Protein AF-A0A517VGD9-F1 (afdb_monomer)

Organism: NCBI:txid2527971

Structure (mmCIF, N/CA/C/O backbone):
data_AF-A0A517VGD9-F1
#
_entry.id   AF-A0A517VGD9-F1
#
loop_
_atom_site.group_PDB
_atom_site.id
_atom_site.type_symbol
_atom_site.label_atom_id
_atom_site.label_alt_id
_atom_site.label_comp_id
_atom_site.label_asym_id
_atom_site.label_entity_id
_atom_site.label_seq_id
_atom_site.pdbx_PDB_ins_code
_atom_site.Cartn_x
_atom_site.Cartn_y
_atom_site.Cartn_z
_atom_site.occupancy
_atom_site.B_iso_or_equiv
_atom_site.auth_seq_id
_atom_site.auth_comp_id
_atom_site.auth_asym_id
_atom_site.auth_atom_id
_atom_site.pdbx_PDB_model_num
ATOM 1 N N . MET A 1 1 ? 25.464 -53.790 37.279 1.00 37.06 1 MET A N 1
ATOM 2 C CA . MET A 1 1 ? 24.840 -52.453 37.393 1.00 37.06 1 MET A CA 1
ATOM 3 C C . MET A 1 1 ? 24.297 -52.130 36.002 1.00 37.06 1 MET A C 1
ATOM 5 O O . MET A 1 1 ? 25.111 -52.034 35.102 1.00 37.06 1 MET A O 1
ATOM 9 N N . SER A 1 2 ? 23.014 -52.357 35.678 1.00 33.53 2 SER A N 1
ATOM 10 C CA . SER A 1 2 ? 21.818 -51.536 36.004 1.00 33.53 2 SER A CA 1
ATOM 11 C C . SER A 1 2 ? 22.086 -50.062 35.679 1.00 33.53 2 SER A C 1
ATOM 13 O O . SER A 1 2 ? 23.048 -49.530 36.217 1.00 33.53 2 SER A O 1
ATOM 15 N N . VAL A 1 3 ? 21.389 -49.401 34.749 1.00 33.22 3 VAL A N 1
ATOM 16 C CA . VAL A 1 3 ? 19.968 -48.980 34.785 1.00 33.22 3 VAL A CA 1
ATOM 17 C C . VAL A 1 3 ? 19.493 -48.777 33.325 1.00 33.22 3 VAL A C 1
ATOM 19 O O . VAL A 1 3 ? 20.214 -48.167 32.548 1.00 33.22 3 VAL A O 1
ATOM 22 N N . LYS A 1 4 ? 18.527 -49.568 32.833 1.00 37.09 4 LYS A N 1
ATOM 23 C CA . LYS A 1 4 ? 17.086 -49.290 32.574 1.00 37.09 4 LYS A CA 1
ATOM 24 C C . LYS A 1 4 ? 16.764 -48.270 31.468 1.00 37.09 4 LYS A C 1
ATOM 26 O O . LYS A 1 4 ? 17.384 -47.228 31.347 1.00 37.09 4 LYS A O 1
ATOM 31 N N . HIS A 1 5 ? 15.783 -48.684 30.667 1.00 37.16 5 HIS A N 1
ATOM 32 C CA . HIS A 1 5 ? 15.208 -48.044 29.488 1.00 37.16 5 HIS A CA 1
ATOM 33 C C . HIS A 1 5 ? 14.455 -46.764 29.852 1.00 37.16 5 HIS A C 1
ATOM 35 O O . HIS A 1 5 ? 13.897 -46.714 30.941 1.00 37.16 5 HIS A O 1
ATOM 41 N N . ASP A 1 6 ? 14.315 -45.855 28.886 1.00 31.92 6 ASP A N 1
ATOM 42 C CA . ASP A 1 6 ? 13.019 -45.226 28.641 1.00 31.92 6 ASP A CA 1
ATOM 43 C C . ASP A 1 6 ? 12.783 -45.029 27.139 1.00 31.92 6 ASP A C 1
ATOM 45 O O . ASP A 1 6 ? 13.549 -44.390 26.419 1.00 31.92 6 ASP A O 1
ATOM 49 N N . GLN A 1 7 ? 11.716 -45.688 26.687 1.00 38.16 7 GLN A N 1
ATOM 50 C CA . GLN A 1 7 ? 11.009 -45.460 25.437 1.00 38.16 7 GLN A CA 1
ATOM 51 C C . GLN A 1 7 ? 10.444 -44.037 25.459 1.00 38.16 7 GLN A C 1
ATOM 53 O O . GLN A 1 7 ? 9.941 -43.636 26.499 1.00 38.16 7 GLN A O 1
ATOM 58 N N . HIS A 1 8 ? 10.475 -43.318 24.337 1.00 33.38 8 HIS A N 1
ATOM 59 C CA . HIS A 1 8 ? 9.344 -42.568 23.766 1.00 33.38 8 HIS A CA 1
ATOM 60 C C . HIS A 1 8 ? 9.790 -41.939 22.431 1.00 33.38 8 HIS A C 1
ATOM 62 O O . HIS A 1 8 ? 10.899 -41.423 22.323 1.00 33.38 8 HIS A O 1
ATOM 68 N N . ASN A 1 9 ? 8.891 -41.981 21.444 1.00 31.83 9 ASN A N 1
ATOM 69 C CA . ASN A 1 9 ? 8.955 -41.390 20.096 1.00 31.83 9 ASN A CA 1
ATOM 70 C C . ASN A 1 9 ? 9.539 -42.262 18.973 1.00 31.83 9 ASN A C 1
ATOM 72 O O . ASN A 1 9 ? 10.465 -41.882 18.263 1.00 31.83 9 ASN A O 1
ATOM 76 N N . LEU A 1 10 ? 8.886 -43.403 18.751 1.00 34.38 10 LEU A N 1
ATOM 77 C CA . LEU A 1 10 ? 8.598 -43.868 17.394 1.00 34.38 10 LEU A CA 1
ATOM 78 C C . LEU A 1 10 ? 7.359 -43.097 16.910 1.00 34.38 10 LEU A C 1
ATOM 80 O O . LEU A 1 10 ? 6.275 -43.294 17.452 1.00 34.38 10 LEU A O 1
ATOM 84 N N . ILE A 1 11 ? 7.527 -42.198 15.941 1.00 33.09 11 ILE A N 1
ATOM 85 C CA . ILE A 1 11 ? 6.432 -41.755 15.074 1.00 33.09 11 ILE A CA 1
ATOM 86 C C . ILE A 1 11 ? 6.812 -42.221 13.679 1.00 33.09 11 ILE A C 1
ATOM 88 O O . ILE A 1 11 ? 7.839 -41.811 13.135 1.00 33.09 11 ILE A O 1
ATOM 92 N N . ASP A 1 12 ? 5.997 -43.133 13.170 1.00 35.72 12 ASP A N 1
ATOM 93 C CA . ASP A 1 12 ? 6.098 -43.704 11.844 1.00 35.72 12 ASP A CA 1
ATOM 94 C C . ASP A 1 12 ? 6.068 -42.611 10.772 1.00 35.72 12 ASP A C 1
ATOM 96 O O . ASP A 1 12 ? 5.220 -41.717 10.743 1.00 35.72 12 ASP A O 1
ATOM 100 N N . THR A 1 13 ? 7.038 -42.708 9.873 1.00 40.00 13 THR A N 1
ATOM 101 C CA . THR A 1 13 ? 7.074 -42.025 8.588 1.00 40.00 13 THR A CA 1
ATOM 102 C C . THR A 1 13 ? 5.989 -42.598 7.678 1.00 40.00 13 THR A C 1
ATOM 104 O O . THR A 1 13 ? 6.216 -43.592 6.990 1.00 40.00 13 THR A O 1
ATOM 107 N N . GLU A 1 14 ? 4.822 -41.963 7.658 1.00 40.88 14 GLU A N 1
ATOM 108 C CA . GLU A 1 14 ? 3.820 -42.131 6.600 1.00 40.88 14 GLU A CA 1
ATOM 109 C C . GLU A 1 14 ? 4.216 -41.281 5.369 1.00 40.88 14 GLU A C 1
ATOM 111 O O . GLU A 1 14 ? 4.646 -40.130 5.523 1.00 40.88 14 GLU A O 1
ATOM 116 N N . PRO A 1 15 ? 4.134 -41.813 4.134 1.00 40.38 15 PRO A N 1
ATOM 117 C CA . PRO A 1 15 ? 4.621 -41.134 2.941 1.00 40.38 15 PRO A CA 1
ATOM 118 C C . PRO A 1 15 ? 3.654 -40.039 2.471 1.00 40.38 15 PRO A C 1
ATOM 120 O O . PRO A 1 15 ? 2.443 -40.218 2.398 1.00 40.38 15 PRO A O 1
ATOM 123 N N . PHE A 1 16 ? 4.239 -38.918 2.052 1.00 38.44 16 PHE A N 1
ATOM 124 C CA . PHE A 1 16 ? 3.654 -37.664 1.549 1.00 38.44 16 PHE A CA 1
ATOM 125 C C . PHE A 1 16 ? 2.778 -37.789 0.269 1.00 38.44 16 PHE A C 1
ATOM 127 O O . PHE A 1 16 ? 2.581 -36.816 -0.454 1.00 38.44 16 PHE A O 1
ATOM 134 N N . ALA A 1 17 ? 2.262 -38.977 -0.058 1.00 40.53 17 ALA A N 1
ATOM 135 C CA . ALA A 1 17 ? 1.612 -39.280 -1.335 1.00 40.53 17 ALA A CA 1
ATOM 136 C C . ALA A 1 17 ? 0.068 -39.219 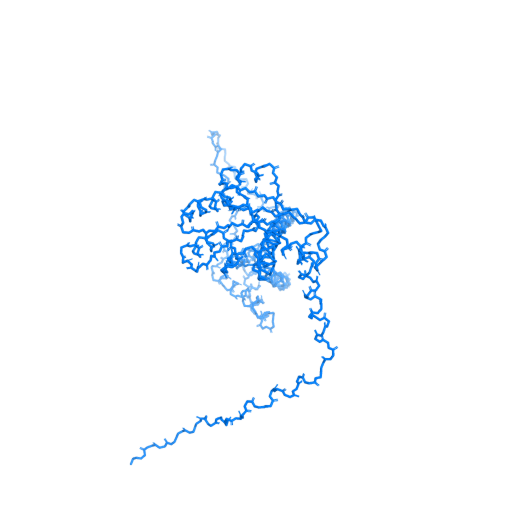-1.322 1.00 40.53 17 ALA A C 1
ATOM 138 O O . ALA A 1 17 ? -0.533 -39.279 -2.391 1.00 40.53 17 ALA A O 1
ATOM 139 N N . GLU A 1 18 ? -0.594 -39.058 -0.169 1.00 37.69 18 GLU A N 1
ATOM 140 C CA . GLU A 1 18 ? -2.073 -39.058 -0.095 1.00 37.69 18 GLU A CA 1
ATOM 141 C C . GLU A 1 18 ? -2.740 -37.668 -0.054 1.00 37.69 18 GLU A C 1
ATOM 143 O O . GLU A 1 18 ? -3.960 -37.561 -0.191 1.00 37.69 18 GLU A O 1
ATOM 148 N N . LEU A 1 19 ? -1.979 -36.572 0.052 1.00 36.56 19 LEU A N 1
ATOM 149 C CA . LEU A 1 19 ? -2.550 -35.213 0.076 1.00 36.56 19 LEU A CA 1
ATOM 150 C C . LEU A 1 19 ? -2.878 -34.639 -1.314 1.00 36.56 19 LEU A C 1
ATOM 152 O O . LEU A 1 19 ? -3.623 -33.668 -1.412 1.00 36.56 19 LEU A O 1
ATOM 156 N N . THR A 1 20 ? -2.400 -35.254 -2.397 1.00 39.38 20 THR A N 1
ATOM 157 C CA . THR A 1 20 ? -2.621 -34.779 -3.775 1.00 39.38 20 THR A CA 1
ATOM 158 C C . THR A 1 20 ? -3.865 -35.353 -4.459 1.00 39.38 20 THR A C 1
ATOM 160 O O . THR A 1 20 ? -4.210 -34.897 -5.544 1.00 39.38 20 THR A O 1
ATOM 163 N N . GLN A 1 21 ? -4.597 -36.292 -3.844 1.00 38.19 21 GLN A N 1
ATOM 164 C CA . GLN A 1 21 ? -5.794 -36.897 -4.463 1.00 38.19 21 GLN A CA 1
ATOM 165 C C . GLN A 1 21 ? -7.145 -36.423 -3.906 1.00 38.19 21 GLN A C 1
ATOM 167 O O . GLN A 1 21 ? -8.185 -36.822 -4.424 1.00 38.19 21 GLN A O 1
ATOM 172 N N . ARG A 1 22 ? -7.176 -35.503 -2.930 1.00 35.81 22 ARG A N 1
ATOM 173 C CA . ARG A 1 22 ? -8.433 -34.888 -2.441 1.00 35.81 22 ARG A CA 1
ATOM 174 C C . ARG A 1 22 ? -8.798 -33.537 -3.072 1.00 35.81 22 ARG A C 1
ATOM 176 O O . ARG A 1 22 ? -9.838 -32.988 -2.731 1.00 35.81 22 ARG A O 1
ATOM 183 N N . GLN A 1 23 ? -8.013 -33.038 -4.030 1.00 40.69 23 GLN A N 1
ATOM 184 C CA . GLN A 1 23 ? -8.317 -31.817 -4.800 1.00 40.69 23 GLN A CA 1
ATOM 185 C C . GLN A 1 23 ? -8.768 -32.083 -6.250 1.00 40.69 23 GLN A C 1
ATOM 187 O O . GLN A 1 23 ? -8.759 -31.183 -7.080 1.00 40.69 23 GLN A O 1
ATOM 192 N N . ALA A 1 24 ? -9.228 -33.293 -6.575 1.00 39.44 24 ALA A N 1
ATOM 193 C CA . ALA A 1 24 ? -9.820 -33.596 -7.885 1.00 39.44 24 ALA A CA 1
ATOM 194 C C . ALA A 1 24 ? -11.352 -33.405 -7.905 1.00 39.44 24 ALA A C 1
ATOM 196 O O . ALA A 1 24 ? -12.081 -34.194 -8.504 1.00 39.44 24 ALA A O 1
ATOM 197 N N . GLY A 1 25 ? -11.859 -32.373 -7.226 1.00 44.72 25 GLY A N 1
ATOM 198 C CA . GLY A 1 25 ? -13.297 -32.135 -7.131 1.00 44.72 25 GLY A CA 1
ATOM 199 C C . GLY A 1 25 ? -13.661 -30.747 -6.626 1.00 44.72 25 GLY A C 1
ATOM 200 O O . GLY A 1 25 ? -14.185 -30.623 -5.526 1.00 44.72 25 GLY A O 1
ATOM 201 N N . SER A 1 26 ? -13.434 -29.707 -7.429 1.00 40.00 26 SER A N 1
ATOM 202 C CA . SER A 1 26 ? -14.143 -28.435 -7.255 1.00 40.00 26 SER A CA 1
ATOM 203 C C . SER A 1 26 ? -14.162 -27.634 -8.555 1.00 40.00 26 SER A C 1
ATOM 205 O O . SER A 1 26 ? -13.188 -26.978 -8.909 1.00 40.00 26 SER A O 1
ATOM 207 N N . ALA A 1 27 ? -15.304 -27.650 -9.242 1.00 45.62 27 ALA A N 1
ATOM 208 C CA . ALA A 1 27 ? -15.638 -26.771 -10.363 1.00 45.62 27 ALA A CA 1
ATOM 209 C C . ALA A 1 27 ? -15.868 -25.304 -9.912 1.00 45.62 27 ALA A C 1
ATOM 211 O O . ALA A 1 27 ? -16.837 -24.668 -10.314 1.00 45.62 27 ALA A O 1
ATOM 212 N N . SER A 1 28 ? -15.020 -24.784 -9.019 1.00 47.50 28 SER A N 1
ATOM 213 C CA . SER A 1 28 ? -15.150 -23.453 -8.405 1.00 47.50 28 SER A CA 1
ATOM 214 C C . SER A 1 28 ? -13.829 -22.679 -8.302 1.00 47.50 28 SER A C 1
ATOM 216 O O . SER A 1 28 ? -13.813 -21.606 -7.705 1.00 47.50 28 SER A O 1
ATOM 218 N N . SER A 1 29 ? -12.723 -23.196 -8.853 1.00 48.78 29 SER A N 1
ATOM 219 C CA . SER A 1 29 ? -11.469 -22.436 -8.996 1.00 48.78 29 SER A CA 1
ATOM 220 C C . SER A 1 29 ? -11.551 -21.418 -10.137 1.00 48.78 29 SER A C 1
ATOM 222 O O . SER A 1 29 ? -11.080 -20.296 -9.987 1.00 48.78 29 SER A O 1
ATOM 224 N N . ASP A 1 30 ? -12.262 -21.756 -11.218 1.00 48.00 30 ASP A N 1
ATOM 225 C CA . ASP A 1 30 ? -12.352 -20.911 -12.416 1.00 48.00 30 ASP A CA 1
ATOM 226 C C . ASP A 1 30 ? -12.993 -19.542 -12.144 1.00 48.00 30 ASP A C 1
ATOM 228 O O . ASP A 1 30 ? -12.629 -18.559 -12.780 1.00 48.00 30 ASP A O 1
ATOM 232 N N . SER A 1 31 ? -13.917 -19.429 -11.181 1.00 50.28 31 SER A N 1
ATOM 233 C CA . SER A 1 31 ? -14.584 -18.153 -10.883 1.00 50.28 31 SER A CA 1
ATOM 234 C C . SER A 1 31 ? -13.718 -17.176 -10.087 1.00 50.28 31 SER A C 1
ATOM 236 O O . SER A 1 31 ? -13.884 -15.968 -10.234 1.00 50.28 31 SER A O 1
ATOM 238 N N . VAL A 1 32 ? -12.816 -17.675 -9.236 1.00 51.59 32 VAL A N 1
ATOM 239 C CA . VAL A 1 32 ? -11.919 -16.822 -8.436 1.00 51.59 32 VAL A CA 1
ATOM 240 C C . VAL A 1 32 ? -10.750 -16.352 -9.298 1.00 51.59 32 VAL A C 1
ATOM 242 O O . VAL A 1 32 ? -10.406 -15.172 -9.261 1.00 51.59 32 VAL A O 1
ATOM 245 N N . ASP A 1 33 ? -10.223 -17.237 -10.147 1.00 52.41 33 ASP A N 1
ATOM 246 C CA . ASP A 1 33 ? -9.162 -16.895 -11.095 1.00 52.41 33 ASP A CA 1
ATOM 247 C C . ASP A 1 33 ? -9.667 -15.932 -12.185 1.00 52.41 33 ASP A C 1
ATOM 249 O O . ASP A 1 33 ? -9.003 -14.937 -12.468 1.00 52.41 33 ASP A O 1
ATOM 253 N N . GLN A 1 34 ? -10.891 -16.108 -12.705 1.00 48.59 34 GLN A N 1
ATOM 254 C CA . GLN A 1 34 ? -11.489 -15.157 -13.660 1.00 48.59 34 GLN A CA 1
ATOM 255 C C . GLN A 1 34 ? -11.815 -13.790 -13.033 1.00 48.59 34 GLN A C 1
ATOM 257 O O . GLN A 1 34 ? -11.716 -12.766 -13.709 1.00 48.59 34 GLN A O 1
ATOM 262 N N . GLN A 1 35 ? -12.183 -13.734 -11.746 1.00 51.66 35 GLN A N 1
ATOM 263 C CA . GLN A 1 35 ? -12.395 -12.465 -11.036 1.00 51.66 35 GLN A CA 1
ATOM 264 C C . GLN A 1 35 ? -11.077 -11.741 -10.741 1.00 51.66 35 GLN A C 1
ATOM 266 O O . GLN A 1 35 ? -11.012 -10.521 -10.895 1.00 51.66 35 GLN A O 1
ATOM 271 N N . ALA A 1 36 ? -10.019 -12.471 -10.377 1.00 52.53 36 ALA A N 1
ATOM 272 C CA . ALA A 1 36 ? -8.684 -11.907 -10.193 1.00 52.53 36 ALA A CA 1
ATOM 273 C C . ALA A 1 36 ? -8.087 -11.415 -11.524 1.00 52.53 36 ALA A C 1
ATOM 275 O O . ALA A 1 36 ? -7.549 -10.309 -11.585 1.00 52.53 36 ALA A O 1
ATOM 276 N N . GLU A 1 37 ? -8.247 -12.175 -12.611 1.00 50.75 37 GLU A N 1
ATOM 277 C CA . GLU A 1 37 ? -7.830 -11.752 -13.952 1.00 50.75 37 GLU A CA 1
ATOM 278 C C . GLU A 1 37 ? -8.636 -10.548 -14.450 1.00 50.75 37 GLU A C 1
ATOM 280 O O . GLU A 1 37 ? -8.052 -9.614 -14.998 1.00 50.75 37 GLU A O 1
ATOM 285 N N . SER A 1 38 ? -9.950 -10.503 -14.203 1.00 54.69 38 SER A N 1
ATOM 286 C CA . SER A 1 38 ? -10.785 -9.350 -14.560 1.00 54.69 38 SER A CA 1
ATOM 287 C C . SER A 1 38 ? -10.447 -8.101 -13.736 1.00 54.69 38 SER A C 1
ATOM 289 O O . SER A 1 38 ? -10.504 -6.998 -14.277 1.00 54.69 38 SER A O 1
ATOM 291 N N . ALA A 1 39 ? -10.076 -8.239 -12.459 1.00 55.84 39 ALA A N 1
ATOM 292 C CA . ALA A 1 39 ? -9.640 -7.117 -11.624 1.00 55.84 39 ALA A CA 1
ATOM 293 C C . ALA A 1 39 ? -8.270 -6.573 -12.069 1.00 55.84 39 ALA A C 1
ATOM 295 O O . ALA A 1 39 ? -8.068 -5.363 -12.133 1.00 55.84 39 ALA A O 1
ATOM 296 N N . LEU A 1 40 ? -7.348 -7.455 -12.472 1.00 52.94 40 LEU A N 1
ATOM 297 C CA . LEU A 1 40 ? -6.055 -7.069 -13.053 1.00 52.94 40 LEU A CA 1
ATOM 298 C C . LEU A 1 40 ? -6.191 -6.460 -14.461 1.00 52.94 40 LEU A C 1
ATOM 300 O O . LEU A 1 40 ? -5.358 -5.646 -14.867 1.00 52.94 40 L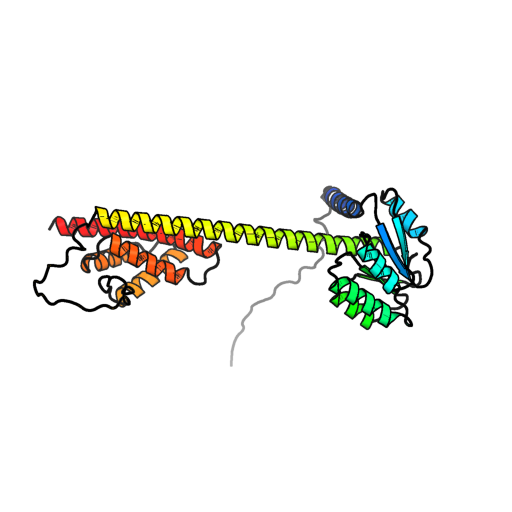EU A O 1
ATOM 304 N N . GLN A 1 41 ? -7.230 -6.833 -15.214 1.00 56.28 41 GLN A N 1
ATOM 305 C CA . GLN A 1 41 ? -7.572 -6.216 -16.500 1.00 56.28 41 GLN A CA 1
ATOM 306 C C . GLN A 1 41 ? -8.146 -4.800 -16.336 1.00 56.28 41 GLN A C 1
ATOM 308 O O . GLN A 1 41 ? -7.886 -3.954 -17.186 1.00 56.28 41 GLN A O 1
ATOM 313 N N . GLN A 1 42 ? -8.845 -4.515 -15.233 1.00 63.84 42 GLN A N 1
ATOM 314 C CA . GLN A 1 42 ? -9.449 -3.204 -14.946 1.00 63.84 42 GLN A CA 1
ATOM 315 C C . GLN A 1 42 ? -8.466 -2.141 -14.437 1.00 63.84 42 GLN A C 1
ATOM 317 O O . GLN A 1 42 ? -8.853 -0.987 -14.270 1.00 63.84 42 GLN A O 1
ATOM 322 N N . LEU A 1 43 ? -7.202 -2.500 -14.202 1.00 73.69 43 LEU A N 1
ATOM 323 C CA . LEU A 1 43 ? -6.229 -1.586 -13.603 1.00 73.69 43 LEU A CA 1
ATOM 324 C C . LEU A 1 43 ? -5.728 -0.491 -14.555 1.00 73.69 43 LEU A C 1
ATOM 326 O O . LEU A 1 43 ? -5.202 0.523 -14.107 1.00 73.69 43 LEU A O 1
ATOM 330 N N . ILE A 1 44 ? -5.834 -0.712 -15.869 1.00 82.75 44 ILE A N 1
ATOM 331 C CA . ILE A 1 44 ? -5.393 0.264 -16.866 1.00 82.75 44 ILE A CA 1
ATOM 332 C C . ILE A 1 44 ? -6.611 1.071 -17.328 1.00 82.75 44 ILE A C 1
ATOM 334 O O . ILE A 1 44 ? -7.521 0.486 -17.921 1.00 82.75 44 ILE A O 1
ATOM 338 N N . PRO A 1 45 ? -6.654 2.391 -17.071 1.00 82.62 45 PRO A N 1
ATOM 339 C CA . PRO A 1 45 ? -7.775 3.230 -17.471 1.00 82.62 45 PRO A CA 1
ATOM 340 C C . PRO A 1 45 ? -7.866 3.329 -18.995 1.00 82.62 45 PRO A C 1
ATOM 342 O O . PRO A 1 45 ? -6.868 3.228 -19.705 1.00 82.62 45 PRO A O 1
ATOM 345 N N . SER A 1 46 ? -9.067 3.586 -19.512 1.00 78.94 46 SER A N 1
ATOM 346 C CA . SER A 1 46 ? -9.296 3.699 -20.954 1.00 78.94 46 SER A CA 1
ATOM 347 C C . SER A 1 46 ? -8.417 4.777 -21.604 1.00 78.94 46 SER A C 1
ATOM 349 O O . SER A 1 46 ? -7.882 4.536 -22.672 1.00 78.94 46 SER A O 1
ATOM 351 N N . GLY A 1 47 ? -8.171 5.910 -20.937 1.00 84.62 47 GLY A N 1
ATOM 352 C CA . GLY A 1 47 ? -7.334 7.014 -21.433 1.00 84.62 47 GLY A CA 1
ATOM 353 C C . GLY A 1 47 ? -5.871 6.993 -20.975 1.00 84.62 47 GLY A C 1
ATOM 354 O O . GLY A 1 47 ? -5.321 8.065 -20.727 1.00 84.62 47 GLY A O 1
ATOM 355 N N . PHE A 1 48 ? -5.270 5.811 -20.821 1.00 92.50 48 PHE A N 1
ATOM 356 C CA . PHE A 1 48 ? -3.957 5.632 -20.194 1.00 92.50 48 PHE A CA 1
ATOM 357 C C . PHE A 1 48 ? -2.855 6.520 -20.797 1.00 92.50 48 PHE A C 1
ATOM 359 O O . PHE A 1 48 ? -2.522 6.394 -21.982 1.00 92.50 48 PHE A O 1
ATOM 366 N N . LYS A 1 49 ? -2.272 7.406 -19.982 1.00 95.12 49 LYS A N 1
ATOM 367 C CA . LYS A 1 49 ? -1.237 8.368 -20.377 1.00 95.12 49 LYS A CA 1
ATOM 368 C C . LYS A 1 49 ? 0.126 7.967 -19.818 1.00 95.12 49 LYS A C 1
ATOM 370 O O . LYS A 1 49 ? 0.323 7.908 -18.607 1.00 95.12 49 LYS A O 1
ATOM 375 N N . VAL A 1 50 ? 1.092 7.740 -20.706 1.00 95.81 50 VAL A N 1
ATOM 376 C CA . VAL A 1 50 ? 2.441 7.277 -20.351 1.00 95.81 50 VAL A CA 1
ATOM 377 C C . VAL A 1 50 ? 3.491 8.267 -20.836 1.00 95.81 50 VAL A C 1
ATOM 379 O O . VAL A 1 50 ? 3.495 8.641 -22.014 1.00 95.81 50 VAL A O 1
ATOM 382 N N . LEU A 1 51 ? 4.403 8.649 -19.940 1.00 97.06 51 LEU A N 1
ATOM 383 C CA . LEU A 1 51 ? 5.570 9.465 -20.273 1.00 97.06 51 LEU A CA 1
ATOM 384 C C . LEU A 1 51 ? 6.807 8.585 -20.438 1.00 97.06 51 LEU A C 1
ATOM 386 O O . LEU A 1 51 ? 7.193 7.855 -19.526 1.00 97.06 51 LEU A O 1
ATOM 390 N N . PHE A 1 52 ? 7.456 8.698 -21.590 1.00 97.00 52 PHE A N 1
ATOM 391 C CA . PHE A 1 52 ? 8.719 8.041 -21.891 1.00 97.00 52 PHE A CA 1
ATOM 392 C C . PHE A 1 52 ? 9.872 9.021 -21.720 1.00 97.00 52 PHE A C 1
ATOM 394 O O . PHE A 1 52 ? 9.883 10.091 -22.329 1.00 97.00 52 PHE A O 1
ATOM 401 N N . ILE A 1 53 ? 10.870 8.633 -20.938 1.00 96.31 53 ILE A N 1
ATOM 402 C CA . ILE A 1 53 ? 12.047 9.445 -20.653 1.00 96.31 53 ILE A CA 1
ATOM 403 C C . ILE A 1 53 ? 13.277 8.704 -21.184 1.00 96.31 53 ILE A C 1
ATOM 405 O O . ILE A 1 53 ? 13.738 7.730 -20.585 1.00 96.31 53 ILE A O 1
ATOM 409 N N . SER A 1 54 ? 13.796 9.157 -22.325 1.00 94.81 54 SER A N 1
ATOM 410 C CA . SER A 1 54 ? 14.896 8.499 -23.046 1.00 94.81 54 SER A CA 1
ATOM 411 C C . SER A 1 54 ? 15.582 9.438 -24.027 1.00 94.81 54 SER A C 1
ATOM 413 O O . SER A 1 54 ? 14.934 10.312 -24.584 1.00 94.81 54 SER A O 1
ATOM 415 N N . GLU A 1 55 ? 16.873 9.253 -24.320 1.00 91.94 55 GLU A N 1
ATOM 416 C CA . GLU A 1 55 ? 17.568 10.138 -25.281 1.00 91.94 55 GLU A CA 1
ATOM 417 C C . GLU A 1 55 ? 16.981 10.068 -26.688 1.00 91.94 55 GLU A C 1
ATOM 419 O O . GLU A 1 55 ? 16.923 11.065 -27.406 1.00 91.94 55 GLU A O 1
ATOM 424 N N . LYS A 1 56 ? 16.572 8.867 -27.098 1.00 91.31 56 LYS A N 1
ATOM 425 C CA . LYS A 1 56 ? 15.997 8.607 -28.413 1.00 91.31 56 LYS A CA 1
ATOM 426 C C . LYS A 1 56 ? 14.519 8.323 -28.262 1.00 91.31 56 LYS A C 1
ATOM 428 O O . LYS A 1 56 ? 14.107 7.627 -27.335 1.00 91.31 56 LYS A O 1
ATOM 433 N N . ARG A 1 57 ? 13.735 8.814 -29.220 1.00 92.38 57 ARG A N 1
ATOM 434 C CA . ARG A 1 57 ? 12.299 8.560 -29.260 1.00 92.38 57 ARG A CA 1
ATOM 435 C C . ARG A 1 57 ? 12.032 7.047 -29.342 1.00 92.38 57 ARG A C 1
ATOM 437 O O . ARG A 1 57 ? 12.515 6.414 -30.285 1.00 92.38 57 ARG A O 1
ATOM 444 N N . PRO A 1 58 ? 11.265 6.473 -28.403 1.00 91.94 58 PRO A N 1
ATOM 445 C CA . PRO A 1 58 ? 11.000 5.044 -28.366 1.00 91.94 58 PRO A CA 1
ATOM 446 C C . PRO A 1 58 ? 10.013 4.625 -29.457 1.00 91.94 58 PRO A C 1
ATOM 448 O O . PRO A 1 58 ? 9.150 5.394 -29.890 1.00 91.94 58 PRO A O 1
ATOM 451 N N . VAL A 1 59 ? 10.115 3.363 -29.868 1.00 91.44 59 VAL A N 1
ATOM 452 C CA . VAL A 1 59 ? 9.119 2.710 -30.719 1.00 91.44 59 VAL A CA 1
ATOM 453 C C . VAL A 1 59 ? 8.081 2.056 -29.809 1.00 91.44 59 VAL A C 1
ATOM 455 O O . VAL A 1 59 ? 8.331 1.023 -29.198 1.00 91.44 59 VAL A O 1
ATOM 458 N N . TRP A 1 60 ? 6.898 2.659 -29.701 1.00 91.12 60 TRP A N 1
ATOM 459 C CA . TRP A 1 60 ? 5.836 2.201 -28.791 1.00 91.12 60 TRP A CA 1
ATOM 460 C C . TRP A 1 60 ? 4.730 1.381 -29.471 1.00 91.12 60 TRP A C 1
ATOM 462 O O . TRP A 1 60 ? 3.735 1.051 -28.833 1.00 91.12 60 TRP A O 1
ATOM 472 N N . VAL A 1 61 ? 4.879 1.017 -30.752 1.00 91.00 61 VAL A N 1
ATOM 473 C CA . VAL A 1 61 ? 3.849 0.275 -31.514 1.00 91.00 61 VAL A CA 1
ATOM 474 C C . VAL A 1 61 ? 3.495 -1.050 -30.833 1.00 91.00 61 VAL A C 1
ATOM 476 O O . VAL A 1 61 ? 2.322 -1.358 -30.643 1.00 91.00 61 VAL A O 1
ATOM 479 N N . GLY A 1 62 ? 4.503 -1.811 -30.398 1.00 90.75 62 GLY A N 1
ATOM 480 C CA . GLY A 1 62 ? 4.281 -3.083 -29.711 1.00 90.75 62 GLY A CA 1
ATOM 481 C C . GLY A 1 62 ? 3.611 -2.929 -28.342 1.00 90.75 62 GLY A C 1
ATOM 482 O O . GLY A 1 62 ? 2.892 -3.826 -27.909 1.00 90.75 62 GLY A O 1
ATOM 483 N N . LEU A 1 63 ? 3.823 -1.810 -27.643 1.00 92.25 63 LEU A N 1
ATOM 484 C CA . LEU A 1 63 ? 3.109 -1.517 -26.399 1.00 92.25 63 LEU A CA 1
ATOM 485 C C . LEU A 1 63 ? 1.659 -1.108 -26.683 1.00 92.25 63 LEU A C 1
ATOM 487 O O . LEU A 1 63 ? 0.758 -1.619 -26.028 1.00 92.25 63 LEU A O 1
ATOM 491 N N . ALA A 1 64 ? 1.434 -0.263 -27.692 1.00 92.19 64 ALA A N 1
ATOM 492 C CA . ALA A 1 64 ? 0.106 0.172 -28.115 1.00 92.19 64 ALA A CA 1
ATOM 493 C C . ALA A 1 64 ? -0.800 -1.015 -28.476 1.00 92.19 64 ALA A C 1
ATOM 495 O O . ALA A 1 64 ? -1.911 -1.106 -27.971 1.00 92.19 64 ALA A O 1
ATOM 496 N N . LEU A 1 65 ? -0.297 -1.968 -29.271 1.00 92.19 65 LEU A N 1
ATOM 497 C CA . LEU A 1 65 ? -1.044 -3.179 -29.638 1.00 92.19 65 LEU A CA 1
ATOM 498 C C . LEU A 1 65 ? -1.376 -4.059 -28.426 1.00 92.19 65 LEU A C 1
ATOM 500 O O . LEU A 1 65 ? -2.442 -4.662 -28.367 1.00 92.19 65 LEU A O 1
ATOM 504 N N . ARG A 1 66 ? -0.472 -4.141 -27.443 1.00 91.19 66 ARG A N 1
ATOM 505 C CA . ARG A 1 66 ? -0.721 -4.903 -26.210 1.00 91.19 66 ARG A CA 1
ATOM 506 C C . ARG A 1 66 ? -1.718 -4.210 -25.287 1.00 91.19 66 ARG A C 1
ATOM 508 O O . ARG A 1 66 ? -2.466 -4.902 -24.609 1.00 91.19 66 ARG A O 1
ATOM 515 N N . LEU A 1 67 ? -1.723 -2.878 -25.261 1.00 91.38 67 LEU A N 1
ATOM 516 C CA . LEU A 1 67 ? -2.723 -2.077 -24.555 1.00 91.38 67 LEU A CA 1
ATOM 517 C C . LEU A 1 67 ? -4.102 -2.199 -25.225 1.00 91.38 67 LEU A C 1
ATOM 519 O O . LEU A 1 67 ? -5.099 -2.391 -24.538 1.00 91.38 67 LEU A O 1
ATOM 523 N N . ASP A 1 68 ? -4.161 -2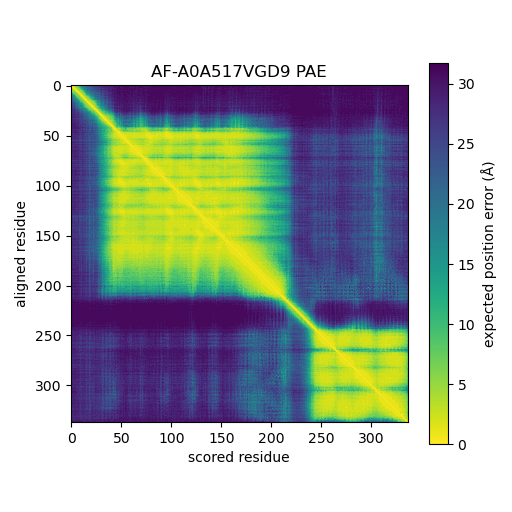.193 -26.553 1.00 90.69 68 ASP A N 1
ATOM 524 C CA . ASP A 1 68 ? -5.400 -2.436 -27.301 1.00 90.69 68 ASP A CA 1
ATOM 525 C C . ASP A 1 68 ? -5.959 -3.845 -27.030 1.00 90.69 68 ASP A C 1
ATOM 527 O O . ASP A 1 68 ? -7.134 -4.008 -26.709 1.00 90.69 68 ASP A O 1
ATOM 531 N N . ALA A 1 69 ? -5.090 -4.865 -27.015 1.00 89.62 69 ALA A N 1
ATOM 532 C CA . ALA A 1 69 ? -5.474 -6.253 -26.737 1.00 89.62 69 ALA A CA 1
ATOM 533 C C . ALA A 1 69 ? -6.109 -6.476 -25.350 1.00 89.62 69 ALA A C 1
ATOM 535 O O . ALA A 1 69 ? -6.774 -7.488 -25.139 1.00 89.62 69 ALA A O 1
ATOM 536 N N . ILE A 1 70 ? -5.901 -5.557 -24.404 1.00 88.25 70 ILE A N 1
ATOM 537 C CA . ILE A 1 70 ? -6.476 -5.617 -23.052 1.00 88.25 70 ILE A CA 1
ATOM 538 C C . ILE A 1 70 ? -7.652 -4.643 -22.875 1.00 88.25 70 ILE A C 1
ATOM 540 O O . ILE A 1 70 ? -8.135 -4.482 -21.759 1.00 88.25 70 ILE A O 1
ATOM 544 N N . GLY A 1 71 ? -8.092 -3.984 -23.953 1.00 86.12 71 GLY A N 1
ATOM 545 C CA . GLY A 1 71 ? -9.234 -3.070 -23.957 1.00 86.12 71 GLY A CA 1
ATOM 546 C C . GLY A 1 71 ? -8.920 -1.611 -23.609 1.00 86.12 71 GLY A C 1
ATOM 547 O O . GLY A 1 71 ? -9.848 -0.854 -23.332 1.00 86.12 71 GLY A O 1
ATOM 548 N N . CYS A 1 72 ? -7.652 -1.183 -23.619 1.00 88.38 72 CYS A N 1
ATOM 549 C CA . CYS A 1 72 ? -7.293 0.225 -23.414 1.00 88.38 72 CYS A CA 1
ATOM 550 C C . CYS A 1 72 ? -7.592 1.042 -24.683 1.00 88.38 72 CYS A C 1
ATOM 552 O O . CYS A 1 72 ? -6.864 0.958 -25.673 1.00 88.38 72 CYS A O 1
ATOM 554 N N . SER A 1 73 ? -8.650 1.854 -24.655 1.00 82.81 73 SER A N 1
ATOM 555 C CA . SER A 1 73 ? -9.098 2.645 -25.805 1.00 82.81 73 SER A CA 1
ATOM 556 C C . SER A 1 73 ? -8.433 4.028 -25.867 1.00 82.81 73 SER A C 1
ATOM 558 O O . SER A 1 73 ? -8.816 4.916 -25.117 1.00 82.81 73 SER A O 1
ATOM 560 N N . GLU A 1 74 ? -7.534 4.248 -26.831 1.00 87.50 74 GLU A N 1
ATOM 561 C CA . GLU A 1 74 ? -6.795 5.516 -27.045 1.00 87.50 74 GLU A CA 1
ATOM 562 C C . GLU A 1 74 ? -5.679 5.813 -26.014 1.00 87.50 74 GLU A C 1
ATOM 564 O O . GLU A 1 74 ? -5.690 6.863 -25.363 1.00 87.50 74 GLU A O 1
ATOM 569 N N . PRO A 1 75 ? -4.658 4.942 -25.884 1.00 91.88 75 PRO A N 1
ATOM 570 C CA . PRO A 1 75 ? -3.507 5.246 -25.040 1.00 91.88 75 PRO A CA 1
ATOM 571 C C . PRO A 1 75 ? -2.737 6.470 -25.564 1.00 91.88 75 PRO A C 1
ATOM 573 O O . PRO A 1 75 ? -2.499 6.619 -26.767 1.00 91.88 75 PRO A O 1
ATOM 576 N N . ARG A 1 76 ? -2.315 7.344 -24.647 1.00 94.19 76 ARG A N 1
ATOM 577 C CA . ARG A 1 76 ? -1.562 8.569 -24.944 1.00 94.19 76 ARG A CA 1
ATOM 578 C C . ARG A 1 76 ? -0.101 8.386 -24.571 1.00 94.19 76 ARG A C 1
ATOM 580 O O . ARG A 1 76 ? 0.232 8.174 -23.409 1.00 94.19 76 ARG A O 1
ATOM 587 N N . PHE A 1 77 ? 0.775 8.506 -25.561 1.00 95.12 77 PHE A N 1
ATOM 588 C CA . PHE A 1 77 ? 2.216 8.381 -25.367 1.00 95.12 77 PHE A CA 1
ATOM 589 C C . PHE A 1 77 ? 2.904 9.712 -25.621 1.00 95.12 77 PHE A C 1
ATOM 591 O O . PHE A 1 77 ? 2.794 10.283 -26.708 1.00 95.12 77 PHE A O 1
ATOM 598 N N . GLU A 1 78 ? 3.645 10.178 -24.625 1.00 96.12 78 GLU A N 1
ATOM 599 C CA . GLU A 1 78 ? 4.458 11.386 -24.709 1.00 96.12 78 GLU A CA 1
ATOM 600 C C . GLU A 1 78 ? 5.912 11.039 -24.417 1.00 96.12 78 GLU A C 1
ATOM 602 O O . GLU A 1 78 ? 6.203 10.082 -23.705 1.00 96.12 78 GLU A O 1
ATOM 607 N N . TRP A 1 79 ? 6.845 11.778 -25.007 1.00 97.00 79 TRP A N 1
ATOM 608 C CA . TRP A 1 79 ? 8.268 11.487 -24.884 1.00 97.00 79 TRP A CA 1
ATOM 609 C C . TRP A 1 79 ? 9.063 12.758 -24.638 1.00 97.00 79 TRP A C 1
ATOM 611 O O . TRP A 1 79 ? 8.817 13.778 -25.284 1.00 97.00 79 TRP A O 1
ATOM 621 N N . VAL A 1 80 ? 10.047 12.642 -23.751 1.00 96.94 80 VAL A N 1
ATOM 622 C CA . VAL A 1 80 ? 11.019 13.680 -23.416 1.00 96.94 80 VAL A CA 1
ATOM 623 C C . VAL A 1 80 ? 12.426 13.118 -23.422 1.00 96.94 80 VAL A C 1
ATOM 625 O O . VAL A 1 80 ? 12.670 11.961 -23.062 1.00 96.94 80 VAL A O 1
ATOM 628 N N . SER A 1 81 ? 13.366 13.972 -23.813 1.00 93.31 81 SER A N 1
ATOM 629 C CA . SER A 1 81 ? 14.761 13.579 -23.968 1.00 93.31 81 SER A CA 1
ATOM 630 C C . SER A 1 81 ? 15.570 13.804 -22.692 1.00 93.31 81 SER A C 1
ATOM 632 O O . SER A 1 81 ? 16.384 12.961 -22.287 1.00 93.31 81 SER A O 1
ATOM 634 N N . THR A 1 82 ? 15.285 14.908 -21.999 1.00 93.12 82 THR A N 1
ATOM 635 C CA . THR A 1 82 ? 16.055 15.380 -20.844 1.00 93.12 82 THR A CA 1
ATOM 636 C C . THR A 1 82 ? 15.270 15.306 -19.535 1.00 93.12 82 THR A C 1
ATOM 638 O O . THR A 1 82 ? 14.041 15.232 -19.512 1.00 93.12 82 THR A O 1
ATOM 641 N N . ALA A 1 83 ? 15.998 15.318 -18.415 1.00 92.31 83 ALA A N 1
ATOM 642 C CA . ALA A 1 83 ? 15.407 15.370 -1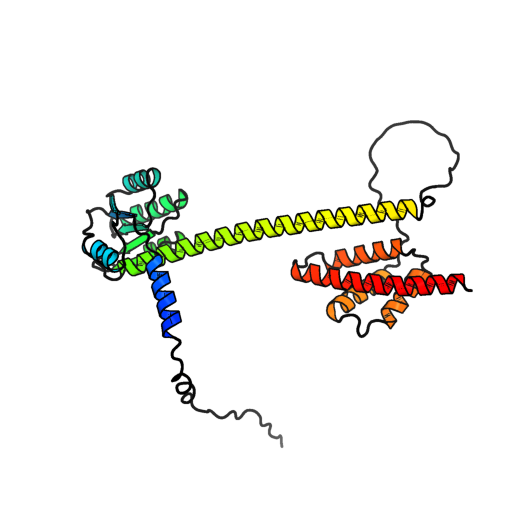7.079 1.00 92.31 83 ALA A CA 1
ATOM 643 C C . ALA A 1 83 ? 14.651 16.687 -16.822 1.00 92.31 83 ALA A C 1
ATOM 645 O O . ALA A 1 83 ? 13.596 16.682 -16.193 1.00 92.31 83 ALA A O 1
ATOM 646 N N . GLU A 1 84 ? 15.156 17.809 -17.340 1.00 92.69 84 GLU A N 1
ATOM 647 C CA . GLU A 1 84 ? 14.532 19.128 -17.172 1.00 92.69 84 GLU A CA 1
ATOM 648 C C . GLU A 1 84 ? 13.192 19.231 -17.911 1.00 92.69 84 GLU A C 1
ATOM 650 O O . GLU A 1 84 ? 12.212 19.739 -17.357 1.00 92.69 84 GLU A O 1
ATOM 655 N N . GLU A 1 85 ? 13.126 18.705 -19.139 1.00 94.44 85 GLU A N 1
ATOM 656 C CA . GLU A 1 85 ? 11.877 18.584 -19.898 1.00 94.44 85 GLU A CA 1
ATOM 657 C C . GLU A 1 85 ? 10.871 17.713 -19.146 1.00 94.44 85 GLU A C 1
ATOM 659 O O . GLU A 1 85 ? 9.723 18.122 -18.985 1.00 94.44 85 GLU A O 1
ATOM 664 N N . ALA A 1 86 ? 11.315 16.566 -18.615 1.00 93.94 86 ALA A N 1
ATOM 665 C CA . ALA A 1 86 ? 10.463 15.661 -17.848 1.00 93.94 86 ALA A CA 1
ATOM 666 C C . ALA A 1 86 ? 9.835 16.357 -16.633 1.00 93.94 86 ALA A C 1
ATOM 668 O O . ALA A 1 86 ? 8.617 16.342 -16.478 1.00 93.94 86 ALA A O 1
ATOM 669 N N . LEU A 1 87 ? 10.639 17.035 -15.807 1.00 93.31 87 LEU A N 1
ATOM 670 C CA . LEU A 1 87 ? 10.137 17.770 -14.639 1.00 93.31 87 LEU A CA 1
ATOM 671 C C . LEU A 1 87 ? 9.210 18.927 -15.033 1.00 93.31 87 LEU A C 1
ATOM 673 O O . LEU A 1 87 ? 8.218 19.194 -14.357 1.00 93.31 87 LEU A O 1
ATOM 677 N N . THR A 1 88 ? 9.509 19.611 -16.140 1.00 93.69 88 THR A N 1
ATOM 678 C CA . THR A 1 88 ? 8.645 20.677 -16.664 1.00 93.69 88 THR A CA 1
ATOM 679 C C . THR A 1 88 ? 7.289 20.127 -17.091 1.00 93.69 88 THR A C 1
ATOM 681 O O . THR A 1 88 ? 6.269 20.773 -16.851 1.00 93.69 88 THR A O 1
ATOM 684 N N . GLN A 1 89 ? 7.270 18.941 -17.697 1.00 93.19 89 GLN A N 1
ATOM 685 C CA . GLN A 1 89 ? 6.045 18.311 -18.163 1.00 93.19 89 GLN A CA 1
ATOM 686 C C . GLN A 1 89 ? 5.210 17.753 -17.011 1.00 93.19 89 GLN A C 1
ATOM 688 O O . GLN A 1 89 ? 4.020 18.039 -16.958 1.00 93.19 89 GLN A O 1
ATOM 693 N N . LEU A 1 90 ? 5.840 17.088 -16.037 1.00 92.88 90 LEU A N 1
ATOM 694 C CA . LEU A 1 90 ? 5.187 16.600 -14.813 1.00 92.88 90 LEU A CA 1
ATOM 695 C C . LEU A 1 90 ? 4.548 17.719 -13.981 1.00 92.88 90 LEU A C 1
ATOM 697 O O . LEU A 1 90 ? 3.579 17.496 -13.266 1.00 92.88 90 LEU A O 1
ATOM 701 N N . ARG A 1 91 ? 5.069 18.947 -14.077 1.00 91.19 91 ARG A N 1
ATOM 702 C CA . ARG A 1 91 ? 4.455 20.112 -13.428 1.00 91.19 91 ARG A CA 1
ATOM 703 C C . ARG A 1 91 ? 3.176 20.579 -14.129 1.00 91.19 91 ARG A C 1
ATOM 705 O O . ARG A 1 91 ? 2.308 21.155 -13.479 1.00 91.19 91 ARG A O 1
ATOM 712 N N . ASN A 1 92 ? 3.100 20.421 -15.447 1.00 91.00 92 ASN A N 1
ATOM 713 C CA . ASN A 1 92 ? 1.997 20.945 -16.253 1.00 91.00 92 ASN A CA 1
ATOM 714 C C . ASN A 1 92 ? 0.884 19.910 -16.456 1.00 91.00 92 ASN A C 1
ATOM 716 O O . ASN A 1 92 ? -0.275 20.292 -16.580 1.00 91.00 92 ASN A O 1
ATOM 720 N N . ASP A 1 93 ? 1.250 18.631 -16.487 1.00 93.06 93 ASP A N 1
ATOM 721 C CA . ASP A 1 93 ? 0.391 17.508 -16.828 1.00 93.06 93 ASP A CA 1
ATOM 722 C C . ASP A 1 93 ? 0.606 16.341 -15.857 1.00 93.06 93 ASP A C 1
ATOM 724 O O . ASP A 1 93 ? 1.728 16.070 -15.434 1.00 93.06 93 ASP A O 1
ATOM 728 N N . SER A 1 94 ? -0.462 15.592 -15.579 1.00 91.81 94 SER A N 1
ATOM 729 C CA . SER A 1 94 ? -0.394 14.316 -14.862 1.00 91.81 94 SER A CA 1
ATOM 730 C C . SER A 1 94 ? -0.247 13.142 -15.831 1.00 91.81 94 SER A C 1
ATOM 732 O O . SER A 1 94 ? -0.710 13.206 -16.974 1.00 91.81 94 SER A O 1
ATOM 734 N N . TYR A 1 95 ? 0.371 12.060 -15.363 1.00 95.00 95 TYR A N 1
ATOM 735 C CA . TYR A 1 95 ? 0.565 10.817 -16.112 1.00 95.00 95 TYR A CA 1
ATOM 736 C C . TYR A 1 95 ? 0.172 9.626 -15.253 1.00 95.00 95 TYR A C 1
ATOM 738 O O . TYR A 1 95 ? 0.315 9.663 -14.038 1.00 95.00 95 TYR A O 1
ATOM 746 N N . ASP A 1 96 ? -0.263 8.548 -15.892 1.00 94.06 96 ASP A N 1
ATOM 747 C CA . ASP A 1 96 ? -0.615 7.321 -15.181 1.00 94.06 96 ASP A CA 1
ATOM 748 C C . ASP A 1 96 ? 0.613 6.430 -14.959 1.00 94.06 96 ASP A C 1
ATOM 750 O O . ASP A 1 96 ? 0.626 5.599 -14.061 1.00 94.06 96 ASP A O 1
ATOM 754 N N . CYS A 1 97 ? 1.659 6.560 -15.783 1.00 95.38 97 CYS A N 1
ATOM 755 C CA . CYS A 1 97 ? 2.903 5.815 -15.612 1.00 95.38 97 CYS A CA 1
ATOM 756 C C . CYS A 1 97 ? 4.088 6.528 -16.272 1.00 95.38 97 CYS A C 1
ATOM 758 O O . CYS A 1 97 ? 3.976 7.080 -17.370 1.00 95.38 97 CYS A O 1
ATOM 760 N N . LEU A 1 98 ? 5.244 6.475 -15.613 1.00 97.06 98 LEU A N 1
ATOM 761 C CA . LEU A 1 98 ? 6.508 7.019 -16.092 1.00 97.06 98 LEU A CA 1
ATOM 762 C C . LEU A 1 98 ? 7.461 5.872 -16.425 1.00 97.06 98 LEU A C 1
ATOM 764 O O . LEU A 1 98 ? 7.723 5.005 -15.591 1.00 97.06 98 LEU A O 1
ATOM 768 N N . LEU A 1 99 ? 8.014 5.880 -17.632 1.00 97.19 99 LEU A N 1
ATOM 769 C CA . LEU A 1 99 ? 8.991 4.894 -18.077 1.00 97.19 99 LEU A CA 1
ATOM 770 C C . LEU A 1 99 ? 10.333 5.584 -18.321 1.00 97.19 99 LEU A C 1
ATOM 772 O O . LEU A 1 99 ? 10.440 6.441 -19.199 1.00 97.19 99 LEU A O 1
ATOM 776 N N . ILE A 1 100 ? 11.359 5.208 -17.558 1.00 96.94 100 ILE A N 1
ATOM 777 C CA . ILE A 1 100 ? 12.677 5.851 -17.601 1.00 96.94 100 ILE A CA 1
ATOM 778 C C . ILE A 1 100 ? 13.712 4.854 -18.105 1.00 96.94 100 ILE A C 1
ATOM 780 O O . ILE A 1 100 ? 13.976 3.846 -17.453 1.00 96.94 100 ILE A O 1
ATOM 784 N N . GLU A 1 101 ? 14.338 5.149 -19.241 1.00 96.12 101 GLU A N 1
ATOM 785 C CA . GLU A 1 101 ? 15.498 4.388 -19.704 1.00 96.12 101 GLU A CA 1
ATOM 786 C C . GLU A 1 101 ? 16.746 4.799 -18.937 1.00 96.12 101 GLU A C 1
ATOM 788 O O . GLU A 1 101 ? 17.111 5.979 -18.877 1.00 96.12 101 GLU A O 1
ATOM 793 N N . VAL A 1 102 ? 17.408 3.796 -18.370 1.00 95.38 102 VAL A N 1
ATOM 794 C CA . VAL A 1 102 ? 18.650 3.952 -17.631 1.00 95.38 102 VAL A CA 1
ATOM 795 C C . VAL A 1 102 ? 19.750 3.212 -18.382 1.00 95.38 102 VAL A C 1
ATOM 797 O O . VAL A 1 102 ? 19.806 1.983 -18.400 1.00 95.38 102 VAL A O 1
ATOM 800 N N . ASP A 1 103 ? 20.633 3.994 -18.995 1.00 91.75 103 ASP A N 1
ATOM 801 C CA . ASP A 1 103 ? 21.870 3.520 -19.613 1.00 91.75 103 ASP A CA 1
ATOM 802 C C . ASP A 1 103 ? 23.082 3.910 -18.752 1.00 91.75 103 ASP A C 1
ATOM 804 O O . ASP A 1 103 ? 23.008 4.828 -17.933 1.00 91.75 103 ASP A O 1
ATOM 808 N N . ALA A 1 104 ? 24.219 3.245 -18.954 1.00 89.12 104 ALA A N 1
ATOM 809 C CA . ALA A 1 104 ? 25.454 3.462 -18.207 1.00 89.12 104 ALA A CA 1
ATOM 810 C C . ALA A 1 104 ? 25.926 4.927 -18.237 1.00 89.12 104 ALA A C 1
ATOM 812 O O . ALA A 1 104 ? 26.442 5.421 -17.236 1.00 89.12 104 ALA A O 1
ATOM 813 N N . VAL A 1 105 ? 25.724 5.633 -19.357 1.00 89.31 105 VAL A N 1
ATOM 814 C CA . VAL A 1 105 ? 26.135 7.040 -19.517 1.00 89.31 105 VAL A CA 1
ATOM 815 C C . VAL A 1 105 ? 25.233 7.988 -18.726 1.00 89.31 105 VAL A C 1
ATOM 817 O O . VAL A 1 105 ? 25.715 8.905 -18.064 1.00 89.31 105 VAL A O 1
ATOM 820 N N . LEU A 1 106 ? 23.920 7.762 -18.770 1.00 87.94 106 LEU A N 1
ATOM 821 C CA . LEU A 1 106 ? 22.926 8.654 -18.169 1.00 87.94 106 LEU A CA 1
ATOM 822 C C . LEU A 1 106 ? 22.499 8.264 -16.760 1.00 87.94 106 LEU A C 1
ATOM 824 O O . LEU A 1 106 ? 21.721 8.990 -16.139 1.00 87.94 106 LEU A O 1
ATOM 828 N N . LYS A 1 107 ? 22.989 7.133 -16.257 1.00 93.12 107 LYS A N 1
ATOM 829 C CA . LYS A 1 107 ? 22.602 6.536 -14.982 1.00 93.12 107 LYS A CA 1
ATOM 830 C C . LYS A 1 107 ? 22.443 7.565 -13.870 1.00 93.12 107 LYS A C 1
ATOM 832 O O . LYS A 1 107 ? 21.358 7.691 -13.315 1.00 93.12 107 LYS A O 1
ATOM 837 N N . GLN A 1 108 ? 23.489 8.341 -13.600 1.00 93.31 108 GLN A N 1
ATOM 838 C CA . GLN A 1 108 ? 23.484 9.319 -12.514 1.00 93.31 108 GLN A CA 1
ATOM 839 C C . GLN A 1 108 ? 22.371 10.365 -12.682 1.00 93.31 108 GLN A C 1
ATOM 841 O O . GLN A 1 108 ? 21.589 10.586 -11.764 1.00 93.31 108 GLN A O 1
ATOM 846 N N . SER A 1 109 ? 22.233 10.932 -13.883 1.00 93.88 109 SER A N 1
ATOM 847 C CA . SER A 1 109 ? 21.199 11.929 -14.184 1.00 93.88 109 SER A CA 1
ATOM 848 C C . SER A 1 109 ? 19.779 11.357 -14.073 1.00 93.88 109 SER A C 1
ATOM 850 O O . SER A 1 109 ? 18.873 12.039 -13.599 1.00 93.88 109 SER A O 1
ATOM 852 N N . ARG A 1 110 ? 19.562 10.094 -14.468 1.00 94.81 110 ARG A N 1
ATOM 853 C CA . ARG A 1 110 ? 18.246 9.437 -14.363 1.00 94.81 110 ARG A CA 1
ATOM 854 C C . ARG A 1 110 ? 17.877 9.096 -12.920 1.00 94.81 110 ARG A C 1
ATOM 856 O O . ARG A 1 110 ? 16.710 9.220 -12.560 1.00 94.81 110 ARG A O 1
ATOM 863 N N . LEU A 1 111 ? 18.849 8.718 -12.093 1.00 95.69 111 LEU A N 1
ATOM 864 C CA . LEU A 1 111 ? 18.624 8.504 -10.661 1.00 95.69 111 LEU A CA 1
ATOM 865 C C . LEU A 1 111 ? 18.363 9.827 -9.925 1.00 95.69 111 LEU A C 1
ATOM 867 O O . LEU A 1 111 ? 17.476 9.896 -9.079 1.00 95.69 111 LEU A O 1
ATOM 871 N N . GLU A 1 112 ? 19.069 10.898 -10.289 1.00 95.44 112 GLU A N 1
ATOM 872 C CA . GLU A 1 112 ? 18.792 12.248 -9.781 1.00 95.44 112 GLU A CA 1
ATOM 873 C C . GLU A 1 112 ? 17.397 12.736 -10.184 1.00 95.44 112 GLU A C 1
ATOM 875 O O . GLU A 1 112 ? 16.684 13.296 -9.353 1.00 95.44 112 GLU A O 1
ATOM 880 N N . LEU A 1 113 ? 16.969 12.460 -11.421 1.00 95.56 113 LEU A N 1
ATOM 881 C CA . LEU A 1 113 ? 15.602 12.721 -11.868 1.00 95.56 113 LEU A CA 1
ATOM 882 C C . LEU A 1 113 ? 14.576 11.945 -11.033 1.00 95.56 113 LEU A C 1
ATOM 884 O O . LEU A 1 113 ? 13.599 12.538 -10.588 1.00 95.56 113 LEU A O 1
ATOM 888 N N . LEU A 1 114 ? 14.793 10.648 -10.794 1.00 96.12 114 LEU A N 1
ATOM 889 C CA . LEU A 1 114 ? 13.898 9.833 -9.968 1.00 96.12 114 LEU A CA 1
ATOM 890 C C . LEU A 1 114 ? 13.747 10.421 -8.557 1.00 96.12 114 LEU A C 1
ATOM 892 O O . LEU A 1 114 ? 12.625 10.597 -8.080 1.00 96.12 114 LEU A O 1
ATOM 896 N N . ASN A 1 115 ? 14.865 10.796 -7.933 1.00 95.56 115 ASN A N 1
ATOM 897 C CA . ASN A 1 115 ? 14.862 11.465 -6.635 1.00 95.56 115 ASN A CA 1
ATOM 898 C C . ASN A 1 115 ? 14.103 12.799 -6.694 1.00 95.56 115 ASN A C 1
ATOM 900 O O . ASN A 1 115 ? 13.289 13.085 -5.819 1.00 95.56 115 ASN A O 1
ATOM 904 N N . ALA A 1 116 ? 14.326 13.611 -7.732 1.00 94.81 116 ALA A N 1
ATOM 905 C CA . ALA A 1 116 ? 13.645 14.892 -7.901 1.00 94.81 116 ALA A CA 1
ATOM 906 C C . ALA A 1 116 ? 12.122 14.728 -8.046 1.00 94.81 116 ALA A C 1
ATOM 908 O O . ALA A 1 116 ? 11.372 15.477 -7.419 1.00 94.81 116 ALA A O 1
ATOM 909 N N . ILE A 1 117 ? 11.666 13.721 -8.803 1.00 94.38 117 ILE A N 1
ATOM 910 C CA . ILE A 1 117 ? 10.243 13.375 -8.939 1.00 94.38 117 ILE A CA 1
ATOM 911 C C . ILE A 1 117 ? 9.656 13.071 -7.556 1.00 94.38 117 ILE A C 1
ATOM 913 O O . ILE A 1 117 ? 8.674 13.695 -7.156 1.00 94.38 117 ILE A O 1
ATOM 917 N N . ARG A 1 118 ? 10.294 12.201 -6.764 1.00 92.69 118 ARG A N 1
ATOM 918 C CA . ARG A 1 118 ? 9.786 11.853 -5.426 1.00 92.69 118 ARG A CA 1
ATOM 919 C C . ARG A 1 118 ? 9.808 13.020 -4.444 1.00 92.69 118 ARG A C 1
ATOM 921 O O . ARG A 1 118 ? 8.836 13.217 -3.722 1.00 92.69 118 ARG A O 1
ATOM 928 N N . ILE A 1 119 ? 10.862 13.835 -4.451 1.00 93.06 119 ILE A N 1
ATOM 929 C CA . ILE A 1 119 ? 10.963 15.025 -3.590 1.00 93.06 119 ILE A CA 1
ATOM 930 C C . ILE A 1 119 ? 9.885 16.060 -3.940 1.00 93.06 119 ILE A C 1
ATOM 932 O O . ILE A 1 119 ? 9.394 16.755 -3.053 1.00 93.06 119 ILE A O 1
ATOM 936 N N . SER A 1 120 ? 9.483 16.148 -5.211 1.00 89.19 120 SER A N 1
ATOM 937 C CA . SER A 1 120 ? 8.415 17.056 -5.644 1.00 89.19 120 SER A CA 1
ATOM 938 C C . SER A 1 120 ? 7.005 16.634 -5.203 1.00 89.19 120 SER A C 1
ATOM 940 O O . SER A 1 120 ? 6.062 17.400 -5.389 1.00 89.19 120 SER A O 1
ATOM 942 N N . GLY A 1 121 ? 6.856 15.455 -4.584 1.00 87.00 121 GLY A N 1
ATOM 943 C CA . GLY A 1 121 ? 5.563 14.891 -4.184 1.00 87.00 121 GLY A CA 1
ATOM 944 C C . GLY A 1 121 ? 4.830 14.161 -5.314 1.00 87.00 121 GLY A C 1
ATOM 945 O O . GLY A 1 121 ? 3.674 13.782 -5.145 1.00 87.00 121 GLY A O 1
ATOM 946 N N . CYS A 1 122 ? 5.494 13.952 -6.454 1.00 88.56 122 CYS A N 1
ATOM 947 C CA . CYS A 1 122 ? 4.994 13.143 -7.560 1.00 88.56 122 CYS A CA 1
ATOM 948 C C . CYS A 1 122 ? 5.158 11.650 -7.231 1.00 88.56 122 CYS A C 1
ATOM 950 O O . CYS A 1 122 ? 6.275 11.114 -7.146 1.00 88.56 122 CYS A O 1
ATOM 952 N N . HIS A 1 123 ? 4.027 10.977 -7.028 1.00 88.81 123 HIS A N 1
ATOM 953 C CA . HIS A 1 123 ? 3.942 9.568 -6.635 1.00 88.81 123 HIS A CA 1
ATOM 954 C C . HIS A 1 123 ? 3.450 8.653 -7.760 1.00 88.81 123 HIS A C 1
ATOM 956 O O . HIS A 1 123 ? 3.186 7.478 -7.514 1.00 88.81 123 HIS A O 1
ATOM 962 N N . GLU A 1 124 ? 3.394 9.159 -8.994 1.00 93.00 124 GLU A N 1
ATOM 963 C CA . GLU A 1 124 ? 3.082 8.363 -10.175 1.00 93.00 124 GLU A CA 1
ATOM 964 C C . GLU A 1 124 ? 4.019 7.135 -10.261 1.00 93.00 124 GLU A C 1
ATOM 966 O O . GLU A 1 124 ? 5.202 7.215 -9.870 1.00 93.00 124 GLU A O 1
ATOM 971 N N . PRO A 1 125 ? 3.539 5.987 -10.777 1.00 94.94 125 PRO A N 1
ATOM 972 C CA . PRO A 1 125 ? 4.324 4.770 -10.871 1.00 94.94 125 PRO A CA 1
ATOM 973 C C . PRO A 1 125 ? 5.471 4.987 -11.838 1.00 94.94 125 PRO A C 1
ATOM 975 O O . PRO A 1 125 ? 5.272 5.407 -12.980 1.00 94.94 125 PRO A O 1
ATOM 978 N N . VAL A 1 126 ? 6.670 4.632 -11.395 1.00 96.69 126 VAL A N 1
ATOM 979 C CA . VAL A 1 126 ? 7.871 4.708 -12.222 1.00 96.69 126 VAL A CA 1
ATOM 980 C C . VAL A 1 126 ? 8.358 3.299 -12.508 1.00 96.69 126 VAL A C 1
ATOM 982 O O . VAL A 1 126 ? 8.495 2.496 -11.586 1.00 96.69 126 VAL A O 1
ATOM 985 N N . VAL A 1 127 ? 8.663 3.018 -13.774 1.00 97.62 127 VAL A N 1
ATOM 986 C CA . VAL A 1 127 ? 9.377 1.812 -14.196 1.00 97.62 127 VAL A CA 1
ATOM 987 C C . VAL A 1 127 ? 10.718 2.214 -14.801 1.00 97.62 127 VAL A C 1
ATOM 989 O O . VAL A 1 127 ? 10.776 2.930 -15.803 1.00 97.62 127 VAL A O 1
ATOM 992 N N . LEU A 1 128 ? 11.800 1.729 -14.203 1.00 97.50 128 LEU A N 1
ATOM 993 C CA . LEU A 1 128 ? 13.155 1.867 -14.718 1.00 97.50 128 LEU A CA 1
ATOM 994 C C . LEU A 1 128 ? 13.449 0.728 -15.692 1.00 97.50 128 LEU A C 1
ATOM 996 O O . LEU A 1 128 ? 13.267 -0.450 -15.377 1.00 97.50 128 LEU A O 1
ATOM 1000 N N . LEU A 1 129 ? 13.918 1.085 -16.881 1.00 96.81 129 LEU A N 1
ATOM 1001 C CA . LEU A 1 129 ? 14.231 0.159 -17.959 1.00 96.81 129 LEU A CA 1
ATOM 1002 C C . LEU A 1 129 ? 15.738 0.067 -18.124 1.00 96.81 129 LEU A C 1
ATOM 1004 O O . LEU A 1 129 ? 16.397 1.074 -18.383 1.00 96.81 129 LEU A O 1
ATOM 1008 N N . LEU A 1 130 ? 16.269 -1.146 -17.996 1.00 96.31 130 LEU A N 1
ATOM 1009 C CA . LEU A 1 130 ? 17.695 -1.420 -18.123 1.00 96.31 130 LEU A CA 1
ATOM 1010 C C . LEU A 1 130 ? 17.947 -2.526 -19.138 1.00 96.31 130 LEU A C 1
ATOM 1012 O O . LEU A 1 130 ? 17.215 -3.511 -19.193 1.00 96.31 130 LEU A O 1
ATOM 1016 N N . SER A 1 131 ? 19.047 -2.413 -19.879 1.00 94.62 131 SER A N 1
ATOM 1017 C CA . SER A 1 131 ? 19.508 -3.501 -20.753 1.00 94.62 131 SER A CA 1
ATOM 1018 C C . SER A 1 131 ? 20.268 -4.593 -19.986 1.00 94.62 131 SER A C 1
ATOM 1020 O O . SER A 1 131 ? 20.291 -5.746 -20.412 1.00 94.62 131 SER A O 1
ATOM 1022 N N . VAL A 1 132 ? 20.891 -4.237 -18.858 1.00 94.69 132 VAL A N 1
ATOM 1023 C CA . VAL A 1 132 ? 21.758 -5.092 -18.028 1.00 94.69 132 VAL A CA 1
ATOM 1024 C C . VAL A 1 132 ? 21.421 -4.828 -16.553 1.00 94.69 132 VAL A C 1
ATOM 1026 O O . VAL A 1 132 ? 21.127 -3.679 -16.220 1.00 94.69 132 VAL A O 1
ATOM 1029 N N . PRO A 1 133 ? 21.425 -5.841 -15.665 1.00 94.62 133 PRO A N 1
ATOM 1030 C CA . PRO A 1 133 ? 21.186 -5.617 -14.241 1.00 94.62 133 PRO A CA 1
ATOM 1031 C C . PRO A 1 133 ? 22.256 -4.707 -13.623 1.00 94.62 133 PRO A C 1
ATOM 1033 O O . PRO A 1 133 ? 23.442 -4.833 -13.931 1.00 94.62 133 PRO A O 1
ATOM 1036 N N . ASP A 1 134 ? 21.829 -3.817 -12.728 1.00 95.56 134 ASP A N 1
ATOM 1037 C CA . ASP A 1 134 ? 22.698 -2.879 -12.019 1.00 95.56 134 ASP A CA 1
ATOM 1038 C C . ASP A 1 134 ? 22.202 -2.678 -10.579 1.00 95.56 134 ASP A C 1
ATOM 1040 O O . ASP A 1 134 ? 21.069 -2.240 -10.344 1.00 95.56 134 ASP A O 1
ATOM 1044 N N . ASP A 1 135 ? 23.059 -2.989 -9.607 1.00 95.62 135 ASP A N 1
ATOM 1045 C CA . ASP A 1 135 ? 22.714 -2.948 -8.184 1.00 95.62 135 ASP A CA 1
ATOM 1046 C C . ASP A 1 135 ? 22.451 -1.526 -7.677 1.00 95.62 135 ASP A C 1
ATOM 1048 O O . ASP A 1 135 ? 21.602 -1.334 -6.810 1.00 95.62 135 ASP A O 1
ATOM 1052 N N . GLN A 1 136 ? 23.125 -0.506 -8.222 1.00 95.00 136 GLN A N 1
ATOM 1053 C CA . GLN A 1 136 ? 22.891 0.878 -7.787 1.00 95.00 136 GLN A CA 1
ATOM 1054 C C . GLN A 1 136 ? 21.539 1.386 -8.280 1.00 95.00 136 GLN A C 1
ATOM 1056 O O . GLN A 1 136 ? 20.847 2.095 -7.554 1.00 95.00 136 GLN A O 1
ATOM 1061 N N . VAL A 1 137 ? 21.145 1.010 -9.502 1.00 96.06 137 VAL A N 1
ATOM 1062 C CA . VAL A 1 137 ? 19.805 1.336 -10.008 1.00 96.06 137 VAL A CA 1
ATOM 1063 C C . VAL A 1 137 ? 18.748 0.580 -9.212 1.00 96.06 137 VAL A C 1
ATOM 1065 O O . VAL A 1 137 ? 17.710 1.147 -8.888 1.00 96.06 137 VAL A O 1
ATOM 1068 N N . THR A 1 138 ? 19.041 -0.665 -8.830 1.00 96.25 138 THR A N 1
ATOM 1069 C CA . THR A 1 138 ? 18.153 -1.470 -7.986 1.00 96.25 138 THR A CA 1
ATOM 1070 C C . THR A 1 138 ? 17.955 -0.857 -6.606 1.00 96.25 138 THR A C 1
ATOM 1072 O O . THR A 1 138 ? 16.820 -0.713 -6.158 1.00 96.25 138 THR A O 1
ATOM 1075 N N . LEU A 1 139 ? 19.036 -0.428 -5.955 1.00 96.56 139 LEU A N 1
ATOM 1076 C CA . LEU A 1 139 ? 18.973 0.265 -4.673 1.00 96.56 139 LEU A CA 1
ATOM 1077 C C . LEU A 1 139 ? 18.143 1.551 -4.774 1.00 96.56 139 LEU A C 1
ATOM 1079 O O . LEU A 1 139 ? 17.206 1.736 -4.000 1.00 96.56 139 LEU A O 1
ATOM 1083 N N . ALA A 1 140 ? 18.433 2.392 -5.769 1.00 95.31 140 ALA A N 1
ATOM 1084 C CA . ALA A 1 140 ? 17.715 3.645 -5.972 1.00 95.31 140 ALA A CA 1
ATOM 1085 C C . ALA A 1 140 ? 16.224 3.424 -6.281 1.00 95.31 140 ALA A C 1
ATOM 1087 O O . ALA A 1 140 ? 15.381 4.201 -5.834 1.00 95.31 140 ALA A O 1
ATOM 1088 N N . ALA A 1 141 ? 15.881 2.360 -7.011 1.00 95.31 141 ALA A N 1
ATOM 1089 C CA . ALA A 1 141 ? 14.494 1.987 -7.261 1.00 95.31 141 ALA A CA 1
ATOM 1090 C C . ALA A 1 141 ? 13.773 1.582 -5.968 1.00 95.31 141 ALA A C 1
ATOM 1092 O O . ALA A 1 141 ? 12.665 2.051 -5.725 1.00 95.31 141 ALA A O 1
ATOM 1093 N N . CYS A 1 142 ? 14.409 0.782 -5.108 1.00 94.00 142 CYS A N 1
ATOM 1094 C CA . CYS A 1 142 ? 13.852 0.408 -3.806 1.00 94.00 142 CYS A CA 1
ATOM 1095 C C . CYS A 1 142 ? 13.605 1.633 -2.913 1.00 94.00 142 CYS A C 1
ATOM 1097 O O . CYS A 1 142 ? 12.533 1.758 -2.325 1.00 94.00 142 CYS A O 1
ATOM 1099 N N . GLU A 1 143 ? 14.571 2.550 -2.837 1.00 94.44 143 GLU A N 1
ATOM 1100 C CA . GLU A 1 143 ? 14.468 3.776 -2.032 1.00 94.44 143 GLU A CA 1
ATOM 1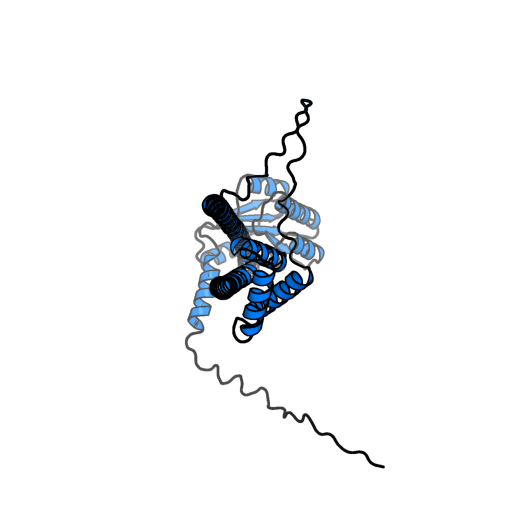101 C C . GLU A 1 143 ? 13.342 4.699 -2.518 1.00 94.44 143 GLU A C 1
ATOM 1103 O O . GLU A 1 143 ? 12.641 5.306 -1.710 1.00 94.44 143 GLU A O 1
ATOM 1108 N N . ASN A 1 144 ? 13.129 4.761 -3.834 1.00 93.44 144 ASN A N 1
ATOM 1109 C CA . ASN A 1 144 ? 12.135 5.631 -4.464 1.00 93.44 144 ASN A CA 1
ATOM 1110 C C . ASN A 1 144 ? 10.828 4.919 -4.840 1.00 93.44 144 ASN A C 1
ATOM 1112 O O . ASN A 1 144 ? 10.002 5.506 -5.544 1.00 93.44 144 ASN A O 1
ATOM 1116 N N . GLN A 1 145 ? 10.630 3.672 -4.400 1.00 92.75 145 GLN A N 1
ATOM 1117 C CA . GLN A 1 145 ? 9.450 2.859 -4.724 1.00 92.75 145 GLN A CA 1
ATOM 1118 C C . GLN A 1 145 ? 9.166 2.821 -6.238 1.00 92.75 145 GLN A C 1
ATOM 1120 O O . GLN A 1 145 ? 8.050 3.073 -6.696 1.00 92.75 145 GLN A O 1
ATOM 1125 N N . ALA A 1 146 ? 10.208 2.578 -7.029 1.00 95.44 146 ALA A N 1
ATOM 1126 C CA . ALA A 1 146 ? 10.120 2.380 -8.467 1.00 95.44 146 ALA A CA 1
ATOM 1127 C C . ALA A 1 146 ? 10.265 0.896 -8.813 1.00 95.44 146 ALA A C 1
ATOM 1129 O O . ALA A 1 146 ? 10.970 0.138 -8.146 1.00 95.44 146 ALA A O 1
ATOM 1130 N N . GLU A 1 147 ? 9.606 0.492 -9.888 1.00 96.44 147 GLU A N 1
ATOM 1131 C CA . GLU A 1 147 ? 9.701 -0.850 -10.443 1.00 96.44 147 GLU A CA 1
ATOM 1132 C C . GLU A 1 147 ? 10.826 -0.938 -11.468 1.00 96.44 147 GLU A C 1
ATOM 1134 O O . GLU A 1 147 ? 11.226 0.060 -12.066 1.00 96.44 147 GLU A O 1
ATOM 1139 N N . ILE A 1 148 ? 11.338 -2.146 -11.693 1.00 97.06 148 ILE A N 1
ATOM 1140 C CA . ILE A 1 148 ? 12.444 -2.373 -12.625 1.00 97.06 148 ILE A CA 1
ATOM 1141 C C . ILE A 1 148 ? 12.054 -3.416 -13.661 1.00 97.06 148 ILE A C 1
ATOM 1143 O O . ILE A 1 148 ? 11.507 -4.474 -13.342 1.00 97.06 148 ILE A O 1
ATOM 1147 N N . LEU A 1 149 ? 12.408 -3.141 -14.914 1.00 97.12 149 LEU A N 1
ATOM 1148 C CA . LEU A 1 149 ? 12.422 -4.122 -15.985 1.00 97.12 149 LEU A CA 1
ATOM 1149 C C . LEU A 1 149 ? 13.814 -4.183 -16.615 1.00 97.12 149 LEU A C 1
ATOM 1151 O O . LEU A 1 149 ? 14.265 -3.239 -17.261 1.00 97.12 149 LEU A O 1
ATOM 1155 N N . VAL A 1 150 ? 14.458 -5.341 -16.478 1.00 96.50 150 VAL A N 1
ATOM 1156 C CA . VAL A 1 150 ? 15.719 -5.643 -17.158 1.00 96.50 150 VAL A CA 1
ATOM 1157 C C . VAL A 1 150 ? 15.417 -6.428 -18.433 1.00 96.50 150 VAL A C 1
ATOM 1159 O O . VAL A 1 150 ? 14.894 -7.541 -18.378 1.00 96.50 150 VAL A O 1
ATOM 1162 N N . SER A 1 151 ? 15.705 -5.845 -19.594 1.00 95.44 151 SER A N 1
ATOM 1163 C CA . SER A 1 151 ? 15.499 -6.473 -20.897 1.00 95.44 151 SER A CA 1
ATOM 1164 C C . SER A 1 151 ? 16.347 -5.812 -21.978 1.00 95.44 151 SER A C 1
ATOM 1166 O O . SER A 1 151 ? 16.340 -4.593 -22.120 1.00 95.44 151 SER A O 1
ATOM 1168 N N . SER A 1 152 ? 16.988 -6.618 -22.826 1.00 92.75 152 SER A N 1
ATOM 1169 C CA . SER A 1 152 ? 17.760 -6.128 -23.976 1.00 92.75 152 SER A CA 1
ATOM 1170 C C . SER A 1 152 ? 16.918 -5.397 -25.027 1.00 92.75 152 SER A C 1
ATOM 1172 O O . SER A 1 152 ? 17.468 -4.668 -25.844 1.00 92.75 152 SER A O 1
ATOM 1174 N N . THR A 1 153 ? 15.598 -5.610 -25.045 1.00 91.12 153 THR A N 1
ATOM 1175 C CA . THR A 1 153 ? 14.670 -4.963 -25.989 1.00 91.12 153 THR A CA 1
ATOM 1176 C C . THR A 1 153 ? 13.921 -3.779 -25.372 1.00 91.12 153 THR A C 1
ATOM 1178 O O . THR A 1 153 ? 13.097 -3.171 -26.052 1.00 91.12 153 THR A O 1
ATOM 1181 N N . LEU A 1 154 ? 14.180 -3.454 -24.095 1.00 91.75 154 LEU A N 1
ATOM 1182 C CA . LEU A 1 154 ? 13.619 -2.307 -23.370 1.00 91.75 154 LEU A CA 1
ATOM 1183 C C . LEU A 1 154 ? 12.099 -2.147 -23.598 1.00 91.75 154 LEU A C 1
ATOM 1185 O O . LEU A 1 154 ? 11.311 -2.980 -23.150 1.00 91.75 154 LEU A O 1
ATOM 1189 N N . TRP A 1 155 ? 11.696 -1.109 -24.338 1.00 92.56 155 TRP A N 1
ATOM 1190 C CA . TRP A 1 155 ? 10.314 -0.733 -24.671 1.00 92.56 155 TRP A CA 1
ATOM 1191 C C . TRP A 1 155 ? 9.511 -1.841 -25.360 1.00 92.56 155 TRP A C 1
ATOM 1193 O O . TRP A 1 155 ? 8.304 -1.982 -25.156 1.00 92.56 155 TRP A O 1
ATOM 1203 N N . GLU A 1 156 ? 10.182 -2.645 -26.181 1.00 91.94 156 GLU A N 1
ATOM 1204 C CA . GLU A 1 156 ? 9.553 -3.722 -26.945 1.00 91.94 156 GLU A CA 1
ATOM 1205 C C . GLU A 1 156 ? 9.430 -5.013 -26.132 1.00 91.94 156 GLU A C 1
ATOM 1207 O O . GLU A 1 156 ? 8.801 -5.970 -26.580 1.00 91.94 156 GLU A O 1
ATOM 1212 N N . SER A 1 157 ? 9.982 -5.046 -24.913 1.00 94.00 157 SER A N 1
ATOM 1213 C CA . SER A 1 157 ? 9.914 -6.220 -24.048 1.00 94.00 157 SER A CA 1
ATOM 1214 C C . SER A 1 157 ? 8.464 -6.660 -23.829 1.00 94.00 157 SER A C 1
ATOM 1216 O O . SER A 1 157 ? 7.647 -5.846 -23.376 1.00 94.00 157 SER A O 1
ATOM 1218 N N . PRO A 1 158 ? 8.119 -7.943 -24.069 1.00 92.12 158 PRO A N 1
ATOM 1219 C CA . PRO A 1 158 ? 6.772 -8.468 -23.848 1.00 92.12 158 PRO A CA 1
ATOM 1220 C C . PRO A 1 158 ? 6.334 -8.353 -22.379 1.00 92.12 158 PRO A C 1
ATOM 1222 O O . PRO A 1 158 ? 5.142 -8.216 -22.110 1.00 92.12 158 PRO A O 1
ATOM 1225 N N . ALA A 1 159 ? 7.287 -8.308 -21.442 1.00 94.19 159 ALA A N 1
ATOM 1226 C CA . ALA A 1 159 ? 7.032 -8.186 -20.009 1.00 94.19 159 ALA A CA 1
ATOM 1227 C C . ALA A 1 159 ? 6.669 -6.761 -19.550 1.00 94.19 159 ALA A C 1
ATOM 1229 O O . ALA A 1 159 ? 6.159 -6.605 -18.442 1.00 94.19 159 ALA A O 1
ATOM 1230 N N . LEU A 1 160 ? 6.903 -5.732 -20.378 1.00 94.88 160 LEU A N 1
ATOM 1231 C CA . LEU A 1 160 ? 6.716 -4.327 -19.996 1.00 94.88 160 LEU A CA 1
ATOM 1232 C C . LEU A 1 160 ? 5.321 -4.042 -19.435 1.00 94.88 160 LEU A C 1
ATOM 1234 O O . LEU A 1 160 ? 5.202 -3.502 -18.341 1.00 94.88 160 LEU A O 1
ATOM 1238 N N . LEU A 1 161 ? 4.273 -4.476 -20.136 1.00 93.50 161 LEU A N 1
ATOM 1239 C CA . LEU A 1 161 ? 2.895 -4.254 -19.703 1.00 93.50 161 LEU A CA 1
ATOM 1240 C C . LEU A 1 161 ? 2.607 -4.881 -18.328 1.00 93.50 161 LEU A C 1
ATOM 1242 O O . LEU A 1 161 ? 1.929 -4.276 -17.502 1.00 93.50 161 LEU A O 1
ATOM 1246 N N . SER A 1 162 ? 3.146 -6.070 -18.055 1.00 92.50 162 SER A N 1
ATOM 1247 C CA . SER A 1 162 ? 2.972 -6.743 -16.763 1.00 92.50 162 SER A CA 1
ATOM 1248 C C . SER A 1 162 ? 3.696 -6.013 -15.631 1.00 92.50 162 SER A C 1
ATOM 1250 O O . SER A 1 162 ? 3.168 -5.924 -14.526 1.00 92.50 162 SER A O 1
ATOM 1252 N N . VAL A 1 163 ? 4.885 -5.462 -15.899 1.00 95.06 163 VAL A N 1
ATOM 1253 C CA . VAL A 1 163 ? 5.618 -4.635 -14.926 1.00 95.06 163 VAL A CA 1
ATOM 1254 C C . VAL A 1 163 ? 4.890 -3.318 -14.666 1.00 95.06 163 VAL A C 1
ATOM 1256 O O . VAL A 1 163 ? 4.736 -2.937 -13.511 1.00 95.06 163 VAL A O 1
ATOM 1259 N N . MET A 1 164 ? 4.365 -2.669 -15.707 1.00 94.25 164 MET A N 1
ATOM 1260 C CA . MET A 1 164 ? 3.563 -1.448 -15.566 1.00 94.25 164 MET A CA 1
ATOM 1261 C C . MET A 1 164 ? 2.307 -1.686 -14.725 1.00 94.25 164 MET A C 1
ATOM 1263 O O . MET A 1 164 ? 2.035 -0.925 -13.803 1.00 94.25 164 MET A O 1
ATOM 1267 N N . ARG A 1 165 ? 1.575 -2.777 -14.983 1.00 92.81 165 ARG A N 1
ATOM 1268 C CA . ARG A 1 165 ? 0.415 -3.173 -14.166 1.00 92.81 165 ARG A CA 1
ATOM 1269 C C . ARG A 1 165 ? 0.780 -3.378 -12.705 1.00 92.81 165 ARG A C 1
ATOM 1271 O O . ARG A 1 165 ? 0.042 -2.948 -11.830 1.00 92.81 165 ARG A O 1
ATOM 1278 N N . ARG A 1 166 ? 1.916 -4.023 -12.438 1.00 92.75 166 ARG A N 1
ATOM 1279 C CA . ARG A 1 166 ? 2.398 -4.205 -11.068 1.00 92.75 166 ARG A CA 1
ATOM 1280 C C . ARG A 1 166 ? 2.719 -2.862 -10.406 1.00 92.75 166 ARG A C 1
ATOM 1282 O O . ARG A 1 166 ? 2.301 -2.656 -9.274 1.00 92.75 166 ARG A O 1
ATOM 1289 N N . ALA A 1 167 ? 3.394 -1.953 -11.109 1.00 93.69 167 ALA A N 1
ATOM 1290 C CA . ALA A 1 167 ? 3.709 -0.620 -10.596 1.00 93.69 167 ALA A CA 1
ATOM 1291 C C . ALA A 1 167 ? 2.434 0.173 -10.246 1.00 93.69 167 ALA A C 1
ATOM 1293 O O . ALA A 1 167 ? 2.335 0.728 -9.154 1.00 93.69 167 ALA A O 1
ATOM 1294 N N . LEU A 1 168 ? 1.438 0.156 -11.139 1.00 92.75 168 LEU A N 1
ATOM 1295 C CA . LEU A 1 168 ? 0.116 0.753 -10.915 1.00 92.75 168 LEU A CA 1
ATOM 1296 C C . LEU A 1 168 ? -0.589 0.144 -9.699 1.00 92.75 168 LEU A C 1
ATOM 1298 O O . LEU A 1 168 ? -1.110 0.868 -8.857 1.00 92.75 168 LEU A O 1
ATOM 1302 N N . LEU A 1 169 ? -0.563 -1.186 -9.572 1.00 91.75 169 LEU A N 1
ATOM 1303 C CA . LEU A 1 169 ? -1.198 -1.887 -8.456 1.00 91.75 169 LEU A CA 1
ATOM 1304 C C . LEU A 1 169 ? -0.571 -1.497 -7.121 1.00 91.75 169 LEU A C 1
ATOM 1306 O O . LEU A 1 169 ? -1.281 -1.260 -6.148 1.00 91.75 169 LEU A O 1
ATOM 1310 N N . ILE A 1 170 ? 0.757 -1.417 -7.072 1.00 90.19 170 ILE A N 1
ATOM 1311 C CA . ILE A 1 170 ? 1.477 -1.009 -5.866 1.00 90.19 170 ILE A CA 1
ATOM 1312 C C . ILE A 1 170 ? 1.100 0.425 -5.478 1.00 90.19 170 ILE A C 1
ATOM 1314 O O . ILE A 1 170 ? 0.853 0.677 -4.298 1.00 90.19 170 ILE A O 1
ATOM 1318 N N . GLN A 1 171 ? 1.001 1.344 -6.444 1.00 90.50 171 GLN A N 1
ATOM 1319 C CA . GLN A 1 171 ? 0.559 2.712 -6.166 1.00 90.50 171 GLN A CA 1
ATOM 1320 C C . GLN A 1 171 ? -0.878 2.736 -5.633 1.00 90.50 171 GLN A C 1
ATOM 1322 O O . GLN A 1 171 ? -1.114 3.314 -4.574 1.00 90.50 171 GLN A O 1
ATOM 1327 N N . GLN A 1 172 ? -1.819 2.072 -6.308 1.00 90.25 172 GLN A N 1
ATOM 1328 C CA . GLN A 1 172 ? -3.221 2.047 -5.889 1.00 90.25 172 GLN A CA 1
ATOM 1329 C C . GLN A 1 172 ? -3.368 1.495 -4.463 1.00 90.25 172 GLN A C 1
ATOM 1331 O O . GLN A 1 172 ? -4.037 2.096 -3.625 1.00 90.25 172 GLN A O 1
ATOM 1336 N N . LEU A 1 173 ? -2.681 0.393 -4.150 1.00 90.81 173 LEU A N 1
ATOM 1337 C CA . LEU A 1 173 ? -2.683 -0.182 -2.803 1.00 90.81 173 LEU A CA 1
ATOM 1338 C C . LEU A 1 173 ? -2.086 0.771 -1.759 1.00 90.81 173 LEU A C 1
ATOM 1340 O O . LEU A 1 173 ? -2.552 0.810 -0.619 1.00 90.81 173 LEU A O 1
ATOM 1344 N N . SER A 1 174 ? -1.056 1.534 -2.127 1.00 88.88 174 SER A N 1
ATOM 1345 C CA . SER A 1 174 ? -0.459 2.549 -1.255 1.00 88.88 174 SER A CA 1
ATOM 1346 C C . SER A 1 174 ? -1.452 3.675 -0.948 1.00 88.88 174 SER A C 1
ATOM 1348 O O . SER A 1 174 ? -1.629 4.048 0.215 1.00 88.88 174 SER A O 1
ATOM 1350 N N . GLU A 1 175 ? -2.159 4.164 -1.967 1.00 89.81 175 GLU A N 1
ATOM 1351 C CA . GLU A 1 175 ? -3.178 5.209 -1.834 1.00 89.81 175 GLU A CA 1
ATOM 1352 C C . GLU A 1 175 ? -4.372 4.743 -0.998 1.00 89.81 175 GLU A C 1
ATOM 1354 O O . GLU A 1 175 ? -4.775 5.434 -0.060 1.00 89.81 175 GLU A O 1
ATOM 1359 N N . GLU A 1 176 ? -4.898 3.549 -1.274 1.00 91.81 176 GLU A N 1
ATOM 1360 C CA . GLU A 1 176 ? -5.996 2.950 -0.510 1.00 91.81 176 GLU A CA 1
ATOM 1361 C C . GLU A 1 176 ? -5.608 2.747 0.957 1.00 91.81 176 GLU A C 1
ATOM 1363 O O . GLU A 1 176 ? -6.361 3.108 1.865 1.00 91.81 176 GLU A O 1
ATOM 1368 N N . ASN A 1 177 ? -4.405 2.228 1.223 1.00 92.38 177 ASN A N 1
ATOM 1369 C CA . ASN A 1 177 ? -3.923 2.066 2.590 1.00 92.38 177 ASN A CA 1
ATOM 1370 C C . ASN A 1 177 ? -3.806 3.426 3.288 1.00 92.38 177 ASN A C 1
AT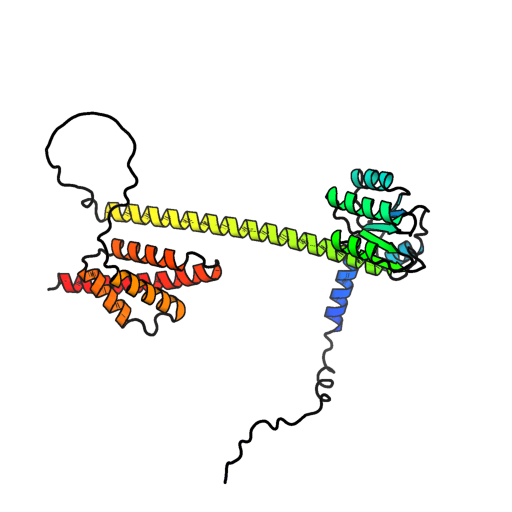OM 1372 O O . ASN A 1 177 ? -4.282 3.579 4.412 1.00 92.38 177 ASN A O 1
ATOM 1376 N N . HIS A 1 178 ? -3.257 4.442 2.618 1.00 91.00 178 HIS A N 1
ATOM 1377 C CA . HIS A 1 178 ? -3.186 5.789 3.176 1.00 91.00 178 HIS A CA 1
ATOM 1378 C C . HIS A 1 178 ? -4.577 6.340 3.529 1.00 91.00 178 HIS A C 1
ATOM 1380 O O . HIS A 1 178 ? -4.784 6.813 4.652 1.00 91.00 178 HIS A O 1
ATOM 1386 N N . GLN A 1 179 ? -5.549 6.219 2.621 1.00 93.94 179 GLN A N 1
ATOM 1387 C CA . GLN A 1 179 ? -6.933 6.638 2.859 1.00 93.94 179 GLN A CA 1
ATOM 1388 C C . GLN A 1 179 ? -7.537 5.917 4.071 1.00 93.94 179 GLN A C 1
ATOM 1390 O O . GLN A 1 179 ? -8.061 6.568 4.980 1.00 93.94 179 GLN A O 1
ATOM 1395 N N . LEU A 1 180 ? -7.379 4.594 4.152 1.00 94.56 180 LEU A N 1
ATOM 1396 C CA . LEU A 1 180 ? -7.866 3.789 5.273 1.00 94.56 180 LEU A CA 1
ATOM 1397 C C . LEU A 1 180 ? -7.224 4.188 6.607 1.00 94.56 180 LEU A C 1
ATOM 1399 O O . LEU A 1 180 ? -7.914 4.245 7.629 1.00 94.56 180 LEU A O 1
ATOM 1403 N N . GLN A 1 181 ? -5.922 4.496 6.630 1.00 93.50 181 GLN A N 1
ATOM 1404 C CA . GLN A 1 181 ? -5.257 4.978 7.845 1.00 93.50 181 GLN A CA 1
ATOM 1405 C C . GLN A 1 181 ? -5.830 6.325 8.295 1.00 93.50 181 GLN A C 1
ATOM 1407 O O . GLN A 1 181 ? -6.111 6.508 9.484 1.00 93.50 181 GLN A O 1
ATOM 1412 N N . VAL A 1 182 ? -6.046 7.254 7.360 1.00 95.56 182 VAL A N 1
ATOM 1413 C CA . VAL A 1 182 ? -6.619 8.575 7.654 1.00 95.56 182 VAL A CA 1
ATOM 1414 C C . VAL A 1 182 ? -8.045 8.444 8.190 1.00 95.56 182 VAL A C 1
ATOM 1416 O O . VAL A 1 182 ? -8.385 9.064 9.201 1.00 95.56 182 VAL A O 1
ATOM 1419 N N . GLU A 1 183 ? -8.884 7.619 7.567 1.00 95.25 183 GLU A N 1
ATOM 1420 C CA . GLU A 1 183 ? -10.256 7.379 8.022 1.00 95.25 183 GLU A CA 1
ATOM 1421 C C . GLU A 1 183 ? -10.307 6.719 9.397 1.00 95.25 183 GLU A C 1
ATOM 1423 O O . GLU A 1 183 ? -11.041 7.177 10.279 1.00 95.25 183 GLU A O 1
ATOM 1428 N N . LYS A 1 184 ? -9.485 5.687 9.614 1.00 94.19 184 LYS A N 1
ATOM 1429 C CA . LYS A 1 184 ? -9.359 5.020 10.910 1.00 94.19 184 LYS A CA 1
ATOM 1430 C C . LYS A 1 184 ? -8.938 6.006 11.993 1.00 94.19 184 LYS A C 1
ATOM 1432 O O . LYS A 1 184 ? -9.532 6.013 13.069 1.00 94.19 184 LYS A O 1
ATOM 1437 N N . HIS A 1 185 ? -7.952 6.856 11.716 1.00 94.38 185 HIS A N 1
ATOM 1438 C CA . HIS A 1 185 ? -7.499 7.867 12.664 1.00 94.38 185 HIS A CA 1
ATOM 1439 C C . HIS A 1 185 ? -8.611 8.869 13.002 1.00 94.38 185 HIS A C 1
ATOM 1441 O O . HIS A 1 185 ? -8.893 9.109 14.175 1.00 94.38 185 HIS A O 1
ATOM 1447 N N . ARG A 1 186 ? -9.320 9.384 11.988 1.00 94.81 186 ARG A N 1
ATOM 1448 C CA . ARG A 1 186 ? -10.468 10.287 12.184 1.00 94.81 186 ARG A CA 1
ATOM 1449 C C . ARG A 1 186 ? -11.575 9.640 13.009 1.00 94.81 186 ARG A C 1
ATOM 1451 O O . ARG A 1 186 ? -12.156 10.296 13.869 1.00 94.81 186 ARG A O 1
ATOM 1458 N N . ARG A 1 187 ? -11.871 8.365 12.758 1.00 95.75 187 ARG A N 1
ATOM 1459 C CA . ARG A 1 187 ? -12.865 7.609 13.523 1.00 95.75 187 ARG A CA 1
ATOM 1460 C C . ARG A 1 187 ? -12.451 7.460 14.986 1.00 95.75 187 ARG A C 1
ATOM 1462 O O . ARG A 1 187 ? -13.269 7.719 15.857 1.00 95.75 187 ARG A O 1
ATOM 1469 N N . LEU A 1 188 ? -11.193 7.104 15.248 1.00 94.06 188 LEU A N 1
ATOM 1470 C CA . LEU A 1 188 ? -10.675 6.966 16.612 1.00 94.06 188 LEU A CA 1
ATOM 1471 C C . LEU A 1 188 ? -10.743 8.280 17.396 1.00 94.06 188 LEU A C 1
ATOM 1473 O O . LEU A 1 188 ? -11.086 8.253 18.573 1.00 94.06 188 LEU A O 1
ATOM 1477 N N . ILE A 1 189 ? -10.454 9.415 16.753 1.00 94.94 189 ILE A N 1
ATOM 1478 C CA . ILE A 1 189 ? -10.590 10.733 17.389 1.00 94.94 189 ILE A CA 1
ATOM 1479 C C . ILE A 1 189 ? -12.048 10.993 17.775 1.00 94.94 189 ILE A C 1
ATOM 1481 O O . ILE A 1 189 ? -12.313 11.326 18.921 1.00 94.94 189 ILE A O 1
ATOM 1485 N N . ARG A 1 190 ? -13.004 10.773 16.863 1.00 95.44 190 ARG A N 1
ATOM 1486 C CA . ARG A 1 190 ? -14.431 10.981 17.171 1.00 95.44 190 ARG A CA 1
ATOM 1487 C C . ARG A 1 190 ? -14.912 10.084 18.307 1.00 95.44 190 ARG A C 1
ATOM 1489 O O . ARG A 1 190 ? -15.567 10.568 19.219 1.00 95.44 190 ARG A O 1
ATOM 1496 N N . GLU A 1 191 ? -14.550 8.803 18.274 1.00 94.06 191 GLU A N 1
ATOM 1497 C CA . GLU A 1 191 ? -14.912 7.855 19.334 1.00 94.06 191 GLU A CA 1
ATOM 1498 C C . GLU A 1 191 ? -14.301 8.261 20.689 1.00 94.06 191 GLU A C 1
ATOM 1500 O O . GLU A 1 191 ? -14.947 8.104 21.726 1.00 94.06 191 GLU A O 1
ATOM 1505 N N . ARG A 1 192 ? -13.080 8.819 20.695 1.00 93.81 192 ARG A N 1
ATOM 1506 C CA . ARG A 1 192 ? -12.453 9.378 21.900 1.00 93.81 192 ARG A CA 1
ATOM 1507 C C . ARG A 1 192 ? -13.210 10.606 22.406 1.00 93.81 192 ARG A C 1
ATOM 1509 O O . ARG A 1 192 ? -13.547 10.647 23.585 1.00 93.81 192 ARG A O 1
ATOM 1516 N N . ASP A 1 193 ? -13.484 11.577 21.541 1.00 95.50 193 ASP A N 1
ATOM 1517 C CA . ASP A 1 193 ? -14.171 12.819 21.915 1.00 95.50 193 ASP A CA 1
ATOM 1518 C C . ASP A 1 193 ? -15.587 12.536 22.447 1.00 95.50 193 ASP A C 1
ATOM 1520 O O . ASP A 1 193 ? -16.059 13.186 23.379 1.00 95.50 193 ASP A O 1
ATOM 1524 N N . GLU A 1 194 ? -16.274 11.541 21.879 1.00 96.62 194 GLU A N 1
ATOM 1525 C CA . GLU A 1 194 ? -17.569 11.062 22.366 1.00 96.62 194 GLU A CA 1
ATOM 1526 C C . GLU A 1 194 ? -17.456 10.435 23.760 1.00 96.62 194 GLU A C 1
ATOM 1528 O O . GLU A 1 194 ? -18.252 10.764 24.640 1.00 96.62 194 GLU A O 1
ATOM 1533 N N . ALA A 1 195 ? -16.451 9.587 23.993 1.00 94.38 195 ALA A N 1
ATOM 1534 C CA . ALA A 1 195 ? -16.210 9.000 25.308 1.00 94.38 195 ALA A CA 1
ATOM 1535 C C . ALA A 1 195 ? -15.864 10.066 26.363 1.00 94.38 195 ALA A C 1
ATOM 1537 O O . ALA A 1 195 ? -16.397 10.023 27.470 1.00 94.38 195 ALA A O 1
ATOM 1538 N N . GLU A 1 196 ? -15.032 11.054 26.019 1.00 93.12 196 GLU A N 1
ATOM 1539 C CA . GLU A 1 196 ? -14.703 12.174 26.909 1.00 93.12 196 GLU A CA 1
ATOM 1540 C C . GLU A 1 196 ? -15.940 13.017 27.243 1.00 93.12 196 GLU A C 1
ATOM 1542 O O . GLU A 1 196 ? -16.157 13.372 28.403 1.00 93.12 196 GLU A O 1
ATOM 1547 N N . ARG A 1 197 ? -16.804 13.292 26.257 1.00 95.94 197 ARG A N 1
ATOM 1548 C CA . ARG A 1 197 ? -18.074 13.994 26.500 1.00 95.94 197 ARG A CA 1
ATOM 1549 C C . ARG A 1 197 ? -18.991 13.213 27.435 1.00 95.94 197 ARG A C 1
ATOM 1551 O O . ARG A 1 197 ? -19.542 13.815 28.352 1.00 95.94 197 ARG A O 1
ATOM 1558 N N . LEU A 1 198 ? -19.143 11.905 27.226 1.00 95.88 198 LEU A N 1
ATOM 1559 C CA . LEU A 1 198 ? -19.974 11.056 28.086 1.00 95.88 198 LEU A CA 1
ATOM 1560 C C . LEU A 1 198 ? -19.430 10.992 29.517 1.00 95.88 198 LEU A C 1
ATOM 1562 O O . LEU A 1 198 ? -20.207 11.094 30.462 1.00 95.88 198 LEU A O 1
ATOM 1566 N N . LEU A 1 199 ? -18.110 10.894 29.691 1.00 95.56 199 LEU A N 1
ATOM 1567 C CA . LEU A 1 199 ? -17.481 10.919 31.014 1.00 95.56 199 LEU A CA 1
ATOM 1568 C C . LEU A 1 199 ? -17.714 12.249 31.733 1.00 95.56 199 LEU A C 1
ATOM 1570 O O . LEU A 1 199 ? -18.070 12.258 32.909 1.00 95.56 199 LEU A O 1
ATOM 1574 N N . ASN A 1 200 ? -17.569 13.374 31.032 1.00 93.69 200 ASN A N 1
ATOM 1575 C CA . ASN A 1 200 ? -17.840 14.689 31.612 1.00 93.69 200 ASN A CA 1
ATOM 1576 C C . ASN A 1 200 ? -19.321 14.850 31.988 1.00 93.69 200 ASN A C 1
ATOM 1578 O O . ASN A 1 200 ? -19.626 15.404 33.041 1.00 93.69 200 ASN A O 1
ATOM 1582 N N . GLN A 1 201 ? -20.243 14.319 31.177 1.00 94.31 201 GLN A N 1
ATOM 1583 C CA . GLN A 1 201 ? -21.668 14.287 31.519 1.00 94.31 201 GLN A CA 1
ATOM 1584 C C . GLN A 1 201 ? -21.940 13.432 32.760 1.00 94.31 201 GLN A C 1
ATOM 1586 O O . GLN A 1 201 ? -22.681 13.861 33.639 1.00 94.31 201 GLN A O 1
ATOM 1591 N N . GLN A 1 202 ? -21.330 12.249 32.865 1.00 93.88 202 GLN A N 1
ATOM 1592 C CA . GLN A 1 202 ? -21.465 11.393 34.046 1.00 93.88 202 GLN A CA 1
ATOM 1593 C C . GLN A 1 202 ? -20.933 12.073 35.310 1.00 93.88 202 GLN A C 1
ATOM 1595 O O . GLN A 1 202 ? -21.611 12.038 36.331 1.00 93.88 202 GLN A O 1
ATOM 1600 N N . ARG A 1 203 ? -19.778 12.746 35.235 1.00 92.75 203 ARG A N 1
ATOM 1601 C CA . ARG A 1 203 ? -19.230 13.528 36.357 1.00 92.75 203 ARG A CA 1
ATOM 1602 C C . ARG A 1 203 ? -20.174 14.646 36.795 1.00 92.75 203 ARG A C 1
ATOM 1604 O O . ARG A 1 203 ? -20.492 14.717 37.973 1.00 92.75 203 ARG A O 1
ATOM 1611 N N . SER A 1 204 ? -20.698 15.428 35.849 1.00 93.69 204 SER A N 1
ATOM 1612 C CA . SER A 1 204 ? -21.681 16.486 36.139 1.00 93.69 204 SER A CA 1
ATOM 1613 C C . SER A 1 204 ? -22.930 15.933 36.827 1.00 93.69 204 SER A C 1
ATOM 1615 O O . SER A 1 204 ? -23.388 16.491 37.815 1.00 93.69 204 SER A O 1
ATOM 1617 N N . MET A 1 205 ? -23.469 14.804 36.350 1.00 92.44 205 MET A N 1
ATOM 1618 C CA . MET A 1 205 ? -24.634 14.172 36.983 1.00 92.44 205 MET A CA 1
ATOM 1619 C C . MET A 1 205 ? -24.328 13.674 38.402 1.00 92.44 205 MET A C 1
ATOM 1621 O O . MET A 1 205 ? -25.190 13.760 39.274 1.00 92.44 205 MET A O 1
ATOM 1625 N N . VAL A 1 206 ? -23.122 13.152 38.651 1.00 91.69 206 VAL A N 1
ATOM 1626 C CA . VAL A 1 206 ? -22.695 12.739 39.998 1.00 91.69 206 VAL A CA 1
ATOM 1627 C C . VAL A 1 206 ? -22.568 13.949 40.923 1.00 91.69 206 VAL A C 1
ATOM 1629 O O . VAL A 1 206 ? -23.095 13.898 42.031 1.00 91.69 206 VAL A O 1
ATOM 1632 N N . GLU A 1 207 ? -21.940 15.035 40.471 1.00 89.62 207 GLU A N 1
ATOM 1633 C CA . GLU A 1 207 ? -21.834 16.290 41.230 1.00 89.62 207 GLU A CA 1
ATOM 1634 C C . GLU A 1 207 ? -23.224 16.863 41.565 1.00 89.62 207 GLU A C 1
ATOM 1636 O O . GLU A 1 207 ? -23.500 17.219 42.713 1.00 89.62 207 GLU A O 1
ATOM 1641 N N . GLU A 1 208 ? -24.146 16.877 40.596 1.00 87.75 208 GLU A N 1
ATOM 1642 C CA . GLU A 1 208 ? -25.535 17.299 40.808 1.00 87.75 208 GLU A CA 1
ATOM 1643 C C . GLU A 1 208 ? -26.244 16.418 41.847 1.00 87.75 208 GLU A C 1
ATOM 1645 O O . GLU A 1 208 ? -26.866 16.935 42.777 1.00 87.75 208 GLU A O 1
ATOM 1650 N N . LEU A 1 209 ? -26.119 15.092 41.751 1.00 80.19 209 LEU A N 1
ATOM 1651 C CA . LEU A 1 209 ? -26.708 14.168 42.724 1.00 80.19 209 LEU A CA 1
ATOM 1652 C C . LEU A 1 209 ? -26.103 14.331 44.124 1.00 80.19 209 LEU A C 1
ATOM 1654 O O . LEU A 1 209 ? -26.843 14.308 45.107 1.00 80.19 209 LEU A O 1
ATOM 1658 N N . GLN A 1 210 ? -24.790 14.537 44.235 1.00 74.75 210 GLN A N 1
ATOM 1659 C CA . GLN A 1 210 ? -24.127 14.810 45.512 1.00 74.75 210 GLN A CA 1
ATOM 1660 C C . GLN A 1 210 ? -24.664 16.100 46.149 1.00 74.75 210 GLN A C 1
ATOM 1662 O O . GLN A 1 210 ? -24.973 16.101 47.341 1.00 74.75 210 GLN A O 1
ATOM 1667 N N . SER A 1 211 ? -24.876 17.155 45.353 1.00 77.19 211 SER A N 1
ATOM 1668 C CA . SER A 1 211 ? -25.461 18.415 45.832 1.00 77.19 211 SER A CA 1
ATOM 1669 C C . SER A 1 211 ? -26.911 18.273 46.322 1.00 77.19 211 SER A C 1
ATOM 1671 O O . SER A 1 211 ? -27.317 18.953 47.263 1.00 77.19 211 SER A O 1
ATOM 1673 N N . LEU A 1 212 ? -27.691 17.367 45.719 1.00 76.94 212 LEU A N 1
ATOM 1674 C CA . LEU A 1 212 ? -29.100 17.140 46.059 1.00 76.94 212 LEU A CA 1
ATOM 1675 C C . LEU A 1 212 ? -29.288 16.212 47.267 1.00 76.94 212 LEU A C 1
ATOM 1677 O O . LEU A 1 212 ? -30.253 16.375 48.013 1.00 76.94 212 LEU A O 1
ATOM 1681 N N . VAL A 1 213 ? -28.402 15.228 47.449 1.00 66.19 213 VAL A N 1
ATOM 1682 C CA . VAL A 1 213 ? -28.514 14.206 48.507 1.00 66.19 213 VAL A CA 1
ATOM 1683 C C . VAL A 1 213 ? -27.780 14.619 49.790 1.00 66.19 213 VAL A C 1
ATOM 1685 O O . VAL A 1 213 ? -28.217 14.246 50.877 1.00 66.19 213 VAL A O 1
ATOM 1688 N N . TYR A 1 214 ? -26.721 15.430 49.690 1.00 58.16 214 TYR A N 1
ATOM 1689 C CA . TYR A 1 214 ? -25.945 15.918 50.837 1.00 58.16 214 TYR A CA 1
ATOM 1690 C C . TYR A 1 214 ? -25.710 17.442 50.785 1.00 58.16 214 TYR A C 1
ATOM 1692 O O . TYR A 1 214 ? -24.562 17.884 50.709 1.00 58.16 214 TYR A O 1
ATOM 1700 N N . PRO A 1 215 ? -26.764 18.275 50.876 1.00 56.78 215 PRO A N 1
ATOM 1701 C CA . PRO A 1 215 ? -26.606 19.733 50.904 1.00 56.78 215 PRO A CA 1
ATOM 1702 C C . PRO A 1 215 ? -25.795 20.238 52.117 1.00 56.78 215 PRO A C 1
ATOM 1704 O O . PRO A 1 215 ? -25.182 21.300 52.040 1.00 56.78 215 PRO A O 1
ATOM 1707 N N . ASP A 1 216 ? -25.734 19.464 53.208 1.00 50.25 216 ASP A N 1
ATOM 1708 C CA . ASP A 1 216 ? -25.124 19.879 54.482 1.00 50.25 216 ASP A CA 1
ATOM 1709 C C . ASP A 1 216 ? -23.635 19.510 54.648 1.00 50.25 216 ASP A C 1
ATOM 1711 O O . ASP A 1 216 ? -23.014 19.928 55.624 1.00 50.25 216 ASP A O 1
ATOM 1715 N N . ALA A 1 217 ? -23.010 18.791 53.705 1.00 51.06 217 ALA A N 1
ATOM 1716 C CA . ALA A 1 217 ? -21.577 18.465 53.798 1.00 51.06 217 ALA A CA 1
ATOM 1717 C C . ALA A 1 217 ? -20.645 19.669 53.519 1.00 51.06 217 ALA A C 1
ATOM 1719 O O . ALA A 1 217 ? -19.444 19.580 53.759 1.00 51.06 217 ALA A O 1
ATOM 1720 N N . PHE A 1 218 ? -21.195 20.801 53.060 1.00 48.72 218 PHE A N 1
ATOM 1721 C CA . PHE A 1 218 ? -20.472 22.066 52.854 1.00 48.72 218 PHE A CA 1
ATOM 1722 C C . PHE A 1 218 ? -20.800 23.153 53.892 1.00 48.72 218 PHE A C 1
ATOM 1724 O O . PHE A 1 218 ? -20.319 24.281 53.773 1.00 48.72 218 PHE A O 1
ATOM 1731 N N . CYS A 1 219 ? -21.571 22.840 54.938 1.00 42.47 219 CYS A N 1
ATOM 1732 C CA . CYS A 1 219 ? -21.719 23.736 56.082 1.00 42.47 219 CYS A CA 1
ATOM 1733 C C . CYS A 1 219 ? -20.611 23.451 57.101 1.00 42.47 219 CYS A C 1
ATOM 1735 O O . CYS A 1 219 ? -20.812 22.747 58.090 1.00 42.47 219 CYS A O 1
ATOM 1737 N N . GLU A 1 220 ? -19.425 24.022 56.875 1.00 45.19 220 GLU A N 1
ATOM 1738 C CA . GLU A 1 220 ? -18.474 24.182 57.973 1.00 45.19 220 GLU A CA 1
ATOM 1739 C C . GLU A 1 220 ? -19.139 24.961 59.124 1.00 45.19 220 GLU A C 1
ATOM 1741 O O . GLU A 1 220 ? -19.869 25.932 58.877 1.00 45.19 220 GLU A O 1
ATOM 1746 N N . PRO A 1 221 ? -18.896 24.587 60.393 1.00 41.94 221 PRO A N 1
ATOM 1747 C CA . PRO A 1 221 ? -19.322 25.398 61.517 1.00 41.94 221 PRO A CA 1
ATOM 1748 C C . PRO A 1 221 ? -18.575 26.732 61.456 1.00 41.94 221 PRO A C 1
ATOM 1750 O O . PRO A 1 221 ? -17.359 26.790 61.649 1.00 41.94 221 PRO A O 1
ATOM 1753 N N . GLN A 1 222 ? -19.324 27.806 61.193 1.00 43.06 222 GLN A N 1
ATOM 1754 C CA . GLN A 1 222 ? -18.861 29.184 61.316 1.00 43.06 222 GLN A CA 1
ATOM 1755 C C . GLN A 1 222 ? -18.211 29.375 62.689 1.00 43.06 222 GLN A C 1
ATOM 1757 O O . GLN A 1 222 ? -18.876 29.520 63.714 1.00 43.06 222 GLN A O 1
ATOM 1762 N N . SER A 1 223 ? -16.884 29.348 62.687 1.00 38.84 223 SER A N 1
ATOM 1763 C CA . SER A 1 223 ? -16.067 29.771 63.806 1.00 38.84 223 SER A CA 1
ATOM 1764 C C . SER A 1 223 ? -15.936 31.280 63.693 1.00 38.84 223 SER A C 1
ATOM 1766 O O . SER A 1 223 ? -15.163 31.788 62.882 1.00 38.84 223 SER A O 1
ATOM 1768 N N . ASP A 1 224 ? -16.724 31.995 64.488 1.00 43.16 224 ASP A N 1
ATOM 1769 C CA . ASP A 1 224 ? -16.532 33.415 64.751 1.00 43.16 224 ASP A CA 1
ATOM 1770 C C . ASP A 1 224 ? -15.076 33.678 65.165 1.00 43.16 224 ASP A C 1
ATOM 1772 O O . ASP A 1 224 ? -14.663 33.395 66.289 1.00 43.16 224 ASP A O 1
ATOM 1776 N N . SER A 1 225 ? -14.287 34.268 64.271 1.00 39.84 225 SER A N 1
ATOM 1777 C CA . SER A 1 225 ? -13.236 35.204 64.664 1.00 39.84 225 SER A CA 1
ATOM 1778 C C . SER A 1 225 ? -12.865 36.102 63.491 1.00 39.84 225 SER A C 1
ATOM 1780 O O . SER A 1 225 ? -12.334 35.690 62.464 1.00 39.84 225 SER A O 1
ATOM 1782 N N . ALA A 1 226 ? -13.194 37.374 63.667 1.00 43.53 226 ALA A N 1
ATOM 1783 C CA . ALA A 1 226 ? -12.808 38.461 62.797 1.00 43.53 226 ALA A CA 1
ATOM 1784 C C . ALA A 1 226 ? -11.280 38.598 62.720 1.00 43.53 226 ALA A C 1
ATOM 1786 O O . ALA A 1 226 ? -10.632 38.704 63.759 1.00 43.53 226 ALA A O 1
ATOM 1787 N N . GLN A 1 227 ? -10.737 38.746 61.509 1.00 40.69 227 GLN A N 1
ATOM 1788 C CA . GLN A 1 227 ? -9.830 39.849 61.183 1.00 40.69 227 GLN A CA 1
ATOM 1789 C C . GLN A 1 227 ? -9.640 40.007 59.672 1.00 40.69 227 GLN A C 1
ATOM 1791 O O . GLN A 1 227 ? -9.652 39.062 58.893 1.00 40.69 227 GLN A O 1
ATOM 1796 N N . ALA A 1 228 ? -9.554 41.270 59.282 1.00 38.81 228 ALA A N 1
ATOM 1797 C CA . ALA A 1 228 ? -9.737 41.787 57.944 1.00 38.81 228 ALA A CA 1
ATOM 1798 C C . ALA A 1 228 ? -8.410 41.901 57.166 1.00 38.81 228 ALA A C 1
ATOM 1800 O O . ALA A 1 228 ? -7.422 42.374 57.717 1.00 38.81 228 ALA A O 1
ATOM 1801 N N . VAL A 1 229 ? -8.492 41.600 55.861 1.00 41.75 229 VAL A N 1
ATOM 1802 C CA . VAL A 1 229 ? -7.777 42.229 54.727 1.00 41.75 229 VAL A CA 1
ATOM 1803 C C . VAL A 1 229 ? -6.258 42.001 54.634 1.00 41.75 229 VAL A C 1
ATOM 1805 O O . VAL A 1 229 ? -5.490 42.667 55.311 1.00 41.75 229 VAL A O 1
ATOM 1808 N N . THR A 1 230 ? -5.830 41.182 53.663 1.00 37.09 230 THR A N 1
ATOM 1809 C CA . THR A 1 230 ? -5.233 41.651 52.389 1.00 37.09 230 THR A CA 1
ATOM 1810 C C . THR A 1 230 ? -5.178 40.524 51.351 1.00 37.09 230 THR A C 1
ATOM 1812 O O . THR A 1 230 ? -5.030 39.355 51.680 1.00 37.09 230 THR A O 1
ATOM 1815 N N . SER A 1 231 ? -5.318 40.934 50.096 1.00 40.59 231 SER A N 1
ATOM 1816 C CA . SER A 1 231 ? -5.205 40.193 48.839 1.00 40.59 231 SER A CA 1
ATOM 1817 C C . SER A 1 231 ? -4.045 39.196 48.747 1.00 40.59 231 SER A C 1
ATOM 1819 O O . SER A 1 231 ? -2.904 39.596 48.947 1.00 40.59 231 SER A O 1
ATOM 1821 N N . ASP A 1 232 ? -4.327 37.969 48.299 1.00 30.19 232 ASP A N 1
ATOM 1822 C CA . ASP A 1 232 ? -3.765 37.455 47.043 1.00 30.19 232 ASP A CA 1
ATOM 1823 C C . ASP A 1 232 ? -4.495 36.189 46.559 1.00 30.19 232 ASP A C 1
ATOM 1825 O O . ASP A 1 232 ? -4.689 35.209 47.272 1.00 30.19 232 ASP A O 1
ATOM 1829 N N . LEU A 1 233 ? -4.931 36.255 45.302 1.00 43.19 233 LEU A N 1
ATOM 1830 C CA . LEU A 1 233 ? -5.524 35.173 44.525 1.00 43.19 233 LEU A CA 1
ATOM 1831 C C . LEU A 1 233 ? -4.414 34.204 44.109 1.00 43.19 233 LEU A C 1
ATOM 1833 O O . LEU A 1 233 ? -3.708 34.498 43.147 1.00 43.19 233 LEU A O 1
ATOM 1837 N N . ARG A 1 234 ? -4.261 33.077 44.814 1.00 41.47 234 ARG A N 1
ATOM 1838 C CA . ARG A 1 234 ? -3.575 31.846 44.360 1.00 41.47 234 ARG A CA 1
ATOM 1839 C C . ARG A 1 234 ? -3.591 30.807 45.481 1.00 41.47 234 ARG A C 1
ATOM 1841 O O . ARG A 1 234 ? -2.695 30.816 46.305 1.00 41.47 234 ARG A O 1
ATOM 1848 N N . GLU A 1 235 ? -4.607 29.948 45.491 1.00 36.28 235 GLU A N 1
ATOM 1849 C CA . GLU A 1 235 ? -4.577 28.566 46.014 1.00 36.28 235 GLU A CA 1
ATOM 1850 C C . GLU A 1 235 ? -6.013 28.027 46.018 1.00 36.28 235 GLU A C 1
ATOM 1852 O O . GLU A 1 235 ? -6.747 28.114 46.995 1.00 36.28 235 GLU A O 1
ATOM 1857 N N . SER A 1 236 ? -6.450 27.497 44.879 1.00 33.34 236 SER A N 1
ATOM 1858 C CA . SER A 1 236 ? -7.607 26.603 44.833 1.00 33.34 236 SER A CA 1
ATOM 1859 C C . SER A 1 236 ? -7.201 25.415 43.976 1.00 33.34 236 SER A C 1
ATOM 1861 O O . SER A 1 236 ? -7.514 25.334 42.797 1.00 33.34 236 SER A O 1
ATOM 1863 N N . ASP A 1 237 ? -6.353 24.580 44.573 1.00 34.38 237 ASP A N 1
ATOM 1864 C CA . ASP A 1 237 ? -5.938 23.281 44.040 1.00 34.38 237 ASP A CA 1
ATOM 1865 C C . ASP A 1 237 ? -5.687 22.324 45.221 1.00 34.38 237 ASP A C 1
ATOM 1867 O O . ASP A 1 237 ? -4.642 21.690 45.361 1.00 34.38 237 ASP A O 1
ATOM 1871 N N . ARG A 1 238 ? -6.643 22.289 46.160 1.00 33.03 238 ARG A N 1
ATOM 1872 C CA . ARG A 1 238 ? -6.717 21.243 47.183 1.00 33.03 238 ARG A CA 1
ATOM 1873 C C . ARG A 1 238 ? -7.880 20.324 46.812 1.00 33.03 238 ARG A C 1
ATOM 18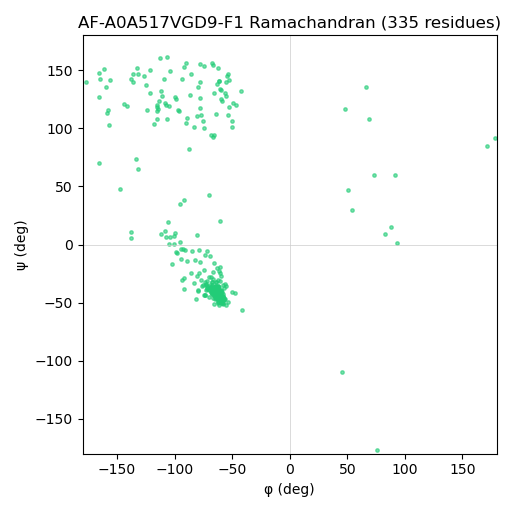75 O O . ARG A 1 238 ? -9.022 20.768 46.928 1.00 33.03 238 ARG A O 1
ATOM 1882 N N . PRO A 1 239 ? -7.626 19.089 46.340 1.00 38.47 239 PRO A N 1
ATOM 1883 C CA . PRO A 1 239 ? -8.692 18.111 46.188 1.00 38.47 239 PRO A CA 1
ATOM 1884 C C . PRO A 1 239 ? -9.313 17.888 47.566 1.00 38.47 239 PRO A C 1
ATOM 1886 O O . PRO A 1 239 ? -8.585 17.756 48.552 1.00 38.47 239 PRO A O 1
ATOM 1889 N N . ALA A 1 240 ? -10.643 17.906 47.630 1.00 40.09 240 ALA A N 1
ATOM 1890 C CA . ALA A 1 240 ? -11.393 17.593 48.837 1.00 40.09 240 ALA A CA 1
ATOM 1891 C C . ALA A 1 240 ? -10.826 16.303 49.450 1.00 40.09 240 ALA A C 1
ATOM 1893 O O . ALA A 1 240 ? -10.759 15.272 48.778 1.00 40.09 240 ALA A O 1
ATOM 1894 N N . GLU A 1 241 ? -10.334 16.381 50.689 1.00 41.03 241 GLU A N 1
ATOM 1895 C CA . GLU A 1 241 ? -9.770 15.234 51.397 1.00 41.03 241 GLU A CA 1
ATOM 1896 C C . GLU A 1 241 ? -10.898 14.232 51.661 1.00 41.03 241 GLU A C 1
ATOM 1898 O O . GLU A 1 241 ? -11.630 14.320 52.645 1.00 41.03 241 GLU A O 1
ATOM 1903 N N . LEU A 1 242 ? -11.062 13.285 50.735 1.00 49.88 242 LEU A N 1
ATOM 1904 C CA . LEU A 1 242 ? -11.869 12.092 50.942 1.00 49.88 242 LEU A CA 1
ATOM 1905 C C . LEU A 1 242 ? -11.382 11.382 52.215 1.00 49.88 242 LEU A C 1
ATOM 1907 O O . LEU A 1 242 ? -10.171 11.369 52.473 1.00 49.88 242 LEU A O 1
ATOM 1911 N N . PRO A 1 243 ? -12.284 10.758 52.995 1.00 55.09 243 PRO A N 1
ATOM 1912 C CA . PRO A 1 243 ? -11.886 9.924 54.122 1.00 55.09 243 PRO A CA 1
ATOM 1913 C C . PRO A 1 243 ? -10.807 8.941 53.657 1.00 55.09 243 PRO A C 1
ATOM 1915 O O . PRO A 1 243 ? -10.995 8.215 52.679 1.00 55.09 243 PRO A O 1
ATOM 1918 N N . GLN A 1 244 ? -9.639 8.984 54.303 1.00 61.69 244 GLN A N 1
ATOM 1919 C CA . GLN A 1 244 ? -8.467 8.215 53.892 1.00 61.69 244 GLN A CA 1
ATOM 1920 C C . GLN A 1 244 ? -8.754 6.722 54.065 1.00 61.69 244 GLN A C 1
ATOM 1922 O O . GLN A 1 244 ? -8.577 6.159 55.143 1.00 61.69 244 GLN A O 1
ATOM 1927 N N . ILE A 1 245 ? -9.214 6.083 52.989 1.00 71.81 245 ILE A N 1
ATOM 1928 C CA . ILE A 1 245 ? -9.383 4.632 52.924 1.00 71.81 245 ILE A CA 1
ATOM 1929 C C . ILE A 1 245 ? -8.003 4.002 53.163 1.00 71.81 245 ILE A C 1
ATOM 1931 O O . ILE A 1 245 ? -7.062 4.364 52.442 1.00 71.81 245 ILE A O 1
ATOM 1935 N N . PRO A 1 246 ? -7.859 3.085 54.142 1.00 80.50 246 PRO A N 1
ATOM 1936 C CA . PRO A 1 246 ? -6.588 2.430 54.423 1.00 80.50 246 PRO A CA 1
ATOM 1937 C C . PRO A 1 246 ? -5.984 1.808 53.164 1.00 80.50 246 PRO A C 1
ATOM 1939 O O . PRO A 1 246 ? -6.695 1.256 52.316 1.00 80.50 246 PRO A O 1
ATOM 1942 N N . PHE A 1 247 ? -4.663 1.901 53.036 1.00 76.38 247 PHE A N 1
ATOM 1943 C CA . PHE A 1 247 ? -3.938 1.432 51.855 1.00 76.38 247 PHE A CA 1
ATOM 1944 C C . PHE A 1 247 ? -4.183 -0.063 51.593 1.00 76.38 247 PHE A C 1
ATOM 1946 O O . PHE A 1 247 ? -4.355 -0.479 50.451 1.00 76.38 247 PHE A O 1
ATOM 1953 N N . GLU A 1 248 ? -4.328 -0.850 52.656 1.00 81.38 248 GLU A N 1
ATOM 1954 C CA . GLU A 1 248 ? -4.606 -2.283 52.610 1.00 81.38 248 GLU A CA 1
ATOM 1955 C C . GLU A 1 248 ? -5.966 -2.596 51.961 1.00 81.38 248 GLU A C 1
ATOM 1957 O O . GLU A 1 248 ? -6.093 -3.564 51.212 1.00 81.38 248 GLU A O 1
ATOM 1962 N N . VAL A 1 249 ? -6.980 -1.757 52.202 1.00 84.62 249 VAL A N 1
ATOM 1963 C CA . VAL A 1 249 ? -8.326 -1.893 51.615 1.00 84.62 249 VAL A CA 1
ATOM 1964 C C . VAL A 1 249 ? -8.293 -1.537 50.129 1.00 84.62 249 VAL A C 1
ATOM 1966 O O . VAL A 1 249 ? -8.931 -2.201 49.311 1.00 84.62 249 VAL A O 1
ATOM 1969 N N . ARG A 1 250 ? -7.504 -0.519 49.765 1.00 86.12 250 ARG A N 1
ATOM 1970 C CA . ARG A 1 250 ? -7.283 -0.120 48.370 1.00 86.12 250 ARG A CA 1
ATOM 1971 C C . ARG A 1 250 ? -6.614 -1.223 47.561 1.00 86.12 250 ARG A C 1
ATOM 1973 O O . ARG A 1 250 ? -7.103 -1.555 46.483 1.00 86.12 250 ARG A O 1
ATOM 1980 N N . ASP A 1 251 ? -5.535 -1.792 48.081 1.00 85.69 251 ASP A N 1
ATOM 1981 C CA . ASP A 1 251 ? -4.804 -2.865 47.409 1.00 85.69 251 ASP A CA 1
ATOM 1982 C C . ASP A 1 251 ? -5.669 -4.118 47.261 1.00 85.69 251 ASP A C 1
ATOM 1984 O O . ASP A 1 251 ? -5.733 -4.704 46.178 1.00 85.69 251 ASP A O 1
ATOM 1988 N N . TYR A 1 252 ? -6.408 -4.484 48.312 1.00 89.44 252 TYR A N 1
ATOM 1989 C CA . TYR A 1 252 ? -7.332 -5.612 48.266 1.00 89.44 252 TYR A CA 1
ATOM 1990 C C . TYR A 1 252 ? -8.434 -5.415 47.216 1.00 89.44 252 TYR A C 1
ATOM 1992 O O . TYR A 1 252 ? -8.681 -6.304 46.400 1.00 89.44 252 TYR A O 1
ATOM 2000 N N . TYR A 1 253 ? -9.050 -4.230 47.169 1.00 91.81 253 TYR A N 1
ATOM 2001 C CA . TYR A 1 253 ? -10.061 -3.904 46.162 1.00 91.81 253 TYR A CA 1
ATOM 2002 C C . TYR A 1 253 ? -9.498 -3.923 44.738 1.00 91.81 253 TYR A C 1
ATOM 2004 O O . TYR A 1 253 ? -10.153 -4.374 43.801 1.00 91.81 253 TYR A O 1
ATOM 2012 N N . HIS A 1 254 ? -8.275 -3.437 44.559 1.00 90.06 254 HIS A N 1
ATOM 2013 C CA . HIS A 1 254 ? -7.632 -3.388 43.257 1.00 90.06 254 HIS A CA 1
ATOM 2014 C C . HIS A 1 254 ? -7.312 -4.789 42.715 1.00 90.06 254 HIS A C 1
ATOM 2016 O O . HIS A 1 254 ? -7.547 -5.063 41.535 1.00 90.06 254 HIS A O 1
ATOM 2022 N N . GLU A 1 255 ? -6.850 -5.704 43.569 1.00 90.31 255 GLU A N 1
ATOM 2023 C CA . GLU A 1 255 ? -6.650 -7.108 43.195 1.00 90.31 255 GLU A CA 1
ATOM 2024 C C . GLU A 1 255 ? -7.978 -7.843 42.968 1.00 90.31 255 GLU A C 1
ATOM 2026 O O . GLU A 1 255 ? -8.095 -8.624 42.016 1.00 90.31 255 GLU A O 1
ATOM 2031 N N . LEU A 1 256 ? -9.017 -7.529 43.750 1.00 92.50 256 LEU A N 1
ATOM 2032 C CA . LEU A 1 256 ? -10.374 -8.021 43.510 1.00 92.50 256 LEU A CA 1
ATOM 2033 C C . LEU A 1 256 ? -10.887 -7.575 42.134 1.00 92.50 256 LEU A C 1
ATOM 2035 O O . LEU A 1 256 ? -11.343 -8.403 41.349 1.00 92.50 256 LEU A O 1
ATOM 2039 N N . LEU A 1 257 ? -10.756 -6.289 41.805 1.00 92.19 257 LEU A N 1
ATOM 2040 C CA . LEU A 1 257 ? -11.172 -5.718 40.525 1.00 92.19 257 LEU A CA 1
ATOM 2041 C C . LEU A 1 257 ? -10.404 -6.345 39.353 1.00 92.19 257 LEU A C 1
ATOM 2043 O O . LEU A 1 257 ? -11.013 -6.715 38.348 1.00 92.19 257 LEU A O 1
ATOM 2047 N N . ARG A 1 258 ? -9.086 -6.540 39.479 1.00 90.81 258 ARG A N 1
ATOM 2048 C CA . ARG A 1 258 ? -8.288 -7.262 38.472 1.00 90.81 258 ARG A CA 1
ATOM 2049 C C . ARG A 1 258 ? -8.778 -8.688 38.268 1.00 90.81 258 ARG A C 1
ATOM 2051 O O . ARG A 1 258 ? -8.981 -9.111 37.129 1.00 90.81 258 ARG A O 1
ATOM 2058 N N . THR A 1 259 ? -8.991 -9.415 39.359 1.00 90.94 259 THR A N 1
ATOM 2059 C CA . THR A 1 259 ? -9.442 -10.809 39.312 1.00 90.94 259 THR A CA 1
ATOM 2060 C C . THR A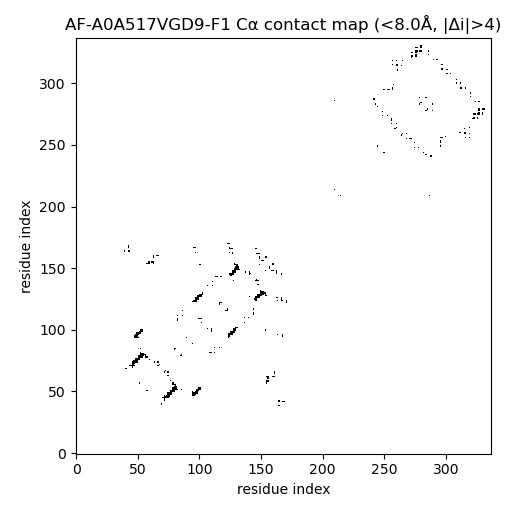 1 259 ? -10.843 -10.901 38.713 1.00 90.94 259 THR A C 1
ATOM 2062 O O . THR A 1 259 ? -11.086 -11.746 37.854 1.00 90.94 259 THR A O 1
ATOM 2065 N N . TYR A 1 260 ? -11.737 -9.973 39.057 1.00 91.62 260 TYR A N 1
ATOM 2066 C CA . TYR A 1 260 ? -13.094 -9.899 38.516 1.00 91.62 260 TYR A CA 1
ATOM 2067 C C . TYR A 1 260 ? -13.107 -9.606 37.014 1.00 91.62 260 TYR A C 1
ATOM 2069 O O . TYR A 1 260 ? -13.876 -10.200 36.258 1.00 91.62 260 TYR A O 1
ATOM 2077 N N . VAL A 1 261 ? -12.220 -8.726 36.549 1.00 89.38 261 VAL A N 1
ATOM 2078 C CA . VAL A 1 261 ? -12.066 -8.418 35.123 1.00 89.38 261 VAL A CA 1
ATOM 2079 C C . VAL A 1 261 ? -11.546 -9.629 34.336 1.00 89.38 261 VAL A C 1
ATOM 2081 O O . VAL A 1 261 ? -12.015 -9.867 33.224 1.00 89.38 261 VAL A O 1
ATOM 2084 N N . ILE A 1 262 ? -10.610 -10.405 34.895 1.00 85.50 262 ILE A N 1
ATOM 2085 C CA . ILE A 1 262 ? -9.982 -11.553 34.214 1.00 85.50 262 ILE A CA 1
ATOM 2086 C C . ILE A 1 262 ? -10.863 -12.811 34.271 1.00 85.50 262 ILE A C 1
ATOM 2088 O O . ILE A 1 262 ? -11.040 -13.486 33.257 1.00 85.50 262 ILE A O 1
ATOM 2092 N N . MET A 1 263 ? -11.399 -13.143 35.447 1.00 82.56 263 MET A N 1
ATOM 2093 C CA . MET A 1 263 ? -12.087 -14.412 35.724 1.00 82.56 263 MET A CA 1
ATOM 2094 C C . MET A 1 263 ? -13.619 -14.289 35.732 1.00 82.56 263 MET A C 1
ATOM 2096 O O . MET A 1 263 ? -14.317 -15.294 35.585 1.00 82.56 263 MET A O 1
ATOM 2100 N N . GLY A 1 264 ? -14.161 -13.073 35.836 1.00 79.94 264 GLY A N 1
ATOM 2101 C CA . GLY A 1 264 ? -15.595 -12.832 36.001 1.00 79.94 264 GLY A CA 1
ATOM 2102 C C . GLY A 1 264 ? -16.103 -13.127 37.419 1.00 79.94 264 GLY A C 1
ATOM 2103 O O . GLY A 1 264 ? -15.348 -13.497 38.311 1.00 79.94 264 GLY A O 1
ATOM 2104 N N . ALA A 1 265 ? -17.416 -12.984 37.620 1.00 71.81 265 ALA A N 1
ATOM 2105 C CA . ALA A 1 265 ? -18.066 -13.027 38.937 1.00 71.81 265 ALA A CA 1
ATOM 2106 C C . ALA A 1 265 ? -18.083 -14.407 39.634 1.00 71.81 265 ALA A C 1
ATOM 2108 O O . ALA A 1 265 ? -18.467 -14.510 40.794 1.00 71.81 265 ALA A O 1
ATOM 2109 N N . GLY A 1 266 ? -17.707 -15.487 38.940 1.00 70.06 266 GLY A N 1
ATOM 2110 C CA . GLY A 1 266 ? -18.067 -16.861 39.316 1.00 70.06 266 GLY A CA 1
ATOM 2111 C C . GLY A 1 266 ? -17.490 -17.395 40.633 1.00 70.06 266 GLY A C 1
ATOM 2112 O O . GLY A 1 266 ? -17.989 -18.403 41.125 1.00 70.06 266 GLY A O 1
ATOM 2113 N N . SER A 1 267 ? -16.470 -16.752 41.204 1.00 76.94 267 SER A N 1
ATOM 2114 C CA . SER A 1 267 ? -15.821 -17.205 42.442 1.00 76.94 267 SER A CA 1
ATOM 2115 C C . SER A 1 267 ? -15.500 -16.085 43.431 1.00 76.94 267 SER A C 1
ATOM 2117 O O . SER A 1 267 ? -14.733 -16.339 44.344 1.00 76.94 267 SER A O 1
ATOM 2119 N N . LEU A 1 268 ? -16.015 -14.866 43.222 1.00 87.94 268 LEU A N 1
ATOM 2120 C CA . LEU A 1 268 ? -15.586 -13.672 43.972 1.00 87.94 268 LEU A CA 1
ATOM 2121 C C . LEU A 1 268 ? -16.659 -13.108 44.911 1.00 87.94 268 LEU A C 1
ATOM 2123 O O . LEU A 1 268 ? -16.531 -11.998 45.419 1.00 87.94 268 LEU A O 1
ATOM 2127 N N . LYS A 1 269 ? -17.762 -13.836 45.097 1.00 87.94 269 LYS A N 1
ATOM 2128 C CA . LYS A 1 269 ? -18.920 -13.333 45.839 1.00 87.94 269 LYS A CA 1
ATOM 2129 C C . LYS A 1 269 ? -18.591 -13.068 47.310 1.00 87.94 269 LYS A C 1
ATOM 2131 O O . LYS A 1 269 ? -18.997 -12.037 47.839 1.00 87.94 269 LYS A O 1
ATOM 2136 N N . ASP A 1 270 ? -17.865 -13.975 47.958 1.00 87.56 270 ASP A N 1
ATOM 2137 C CA . ASP A 1 270 ? -17.537 -13.850 49.381 1.00 87.56 270 ASP A CA 1
ATOM 2138 C C . ASP A 1 270 ? -16.564 -12.681 49.612 1.00 87.56 270 ASP A C 1
ATOM 2140 O O . ASP A 1 270 ? -16.710 -11.921 50.567 1.00 87.56 270 ASP A O 1
ATOM 2144 N N . GLU A 1 271 ? -15.635 -12.467 48.682 1.00 92.19 271 GLU A N 1
ATOM 2145 C CA . GLU A 1 271 ? -14.686 -11.356 48.671 1.00 92.19 271 GLU A CA 1
ATOM 2146 C C . GLU A 1 271 ? -15.379 -10.006 48.437 1.00 92.19 271 GLU A C 1
ATOM 2148 O O . GLU A 1 271 ? -15.034 -9.010 49.076 1.00 92.19 271 GLU A O 1
ATOM 2153 N N . ILE A 1 272 ? -16.388 -9.967 47.558 1.00 92.06 272 ILE A N 1
ATOM 2154 C CA . ILE A 1 272 ? -17.220 -8.777 47.320 1.00 92.06 272 ILE A CA 1
ATOM 2155 C C . ILE A 1 272 ? -18.016 -8.414 48.579 1.00 92.06 272 ILE A C 1
ATOM 2157 O O . ILE A 1 272 ? -18.086 -7.240 48.943 1.00 92.06 272 ILE A O 1
ATOM 2161 N N . VAL A 1 273 ? -18.585 -9.403 49.273 1.00 92.00 273 VAL A N 1
ATOM 2162 C CA . VAL A 1 273 ? -19.275 -9.175 50.552 1.00 92.00 273 VAL A CA 1
ATOM 2163 C C . VAL A 1 273 ? -18.292 -8.665 51.604 1.00 92.00 273 VAL A C 1
ATOM 2165 O O . VAL A 1 273 ? -18.566 -7.666 52.265 1.00 92.00 273 VAL A O 1
ATOM 2168 N N . GLN A 1 274 ? -17.121 -9.292 51.719 1.00 90.81 274 GLN A N 1
ATOM 2169 C CA . GLN A 1 274 ? -16.108 -8.918 52.702 1.00 90.81 274 GLN A CA 1
ATOM 2170 C C . GLN A 1 274 ? -15.625 -7.474 52.516 1.00 90.81 274 GLN A C 1
ATOM 2172 O O . GLN A 1 274 ? -15.490 -6.731 53.489 1.00 90.81 274 GLN A O 1
ATOM 2177 N N . ILE A 1 275 ? -15.384 -7.044 51.276 1.00 91.69 275 ILE A N 1
ATOM 2178 C CA . ILE A 1 275 ? -14.973 -5.661 51.024 1.00 91.69 275 ILE A CA 1
ATOM 2179 C C . ILE A 1 275 ? -16.132 -4.677 51.220 1.00 91.69 275 ILE A C 1
ATOM 2181 O O . ILE A 1 275 ? -15.899 -3.592 51.744 1.00 91.69 275 ILE A O 1
ATOM 2185 N N . ALA A 1 276 ? -17.376 -5.047 50.899 1.00 91.31 276 ALA A N 1
ATOM 2186 C CA . ALA A 1 276 ? -18.545 -4.217 51.192 1.00 91.31 276 ALA A CA 1
ATOM 2187 C C . ALA A 1 276 ? -18.717 -3.987 52.705 1.00 91.31 276 ALA A C 1
ATOM 2189 O O . ALA A 1 276 ? -18.979 -2.860 53.128 1.00 91.31 276 ALA A O 1
ATOM 2190 N N . GLU A 1 277 ? -18.496 -5.019 53.525 1.00 89.88 277 GLU A N 1
ATOM 2191 C CA . GLU A 1 277 ? -18.502 -4.914 54.988 1.00 89.88 277 GLU A CA 1
ATOM 2192 C C . GLU A 1 277 ? -17.386 -3.999 55.503 1.00 89.88 277 GLU A C 1
ATOM 2194 O O . GLU A 1 277 ? -17.640 -3.154 56.360 1.00 89.88 277 GLU A O 1
ATOM 2199 N N . LEU A 1 278 ? -16.168 -4.111 54.959 1.00 89.50 278 LEU A N 1
ATOM 2200 C CA . LEU A 1 278 ? -15.045 -3.239 55.325 1.00 89.50 278 LEU A CA 1
ATOM 2201 C C . LEU A 1 278 ? -15.306 -1.772 54.958 1.00 89.50 278 LEU A C 1
ATOM 2203 O O . LEU A 1 278 ? -15.011 -0.878 55.751 1.00 89.50 278 LEU A O 1
ATOM 2207 N N . LEU A 1 279 ? -15.883 -1.518 53.782 1.00 88.94 279 LEU A N 1
ATOM 2208 C CA . LEU A 1 279 ? -16.224 -0.170 53.325 1.00 88.94 279 LEU A CA 1
ATOM 2209 C C . LEU A 1 279 ? -17.362 0.436 54.166 1.00 88.94 279 LEU A C 1
ATOM 2211 O O . LEU A 1 279 ? -17.281 1.600 54.556 1.00 88.94 279 LEU A O 1
ATOM 2215 N N . ALA A 1 280 ? -18.377 -0.358 54.517 1.00 87.88 280 ALA A N 1
ATOM 2216 C CA . ALA A 1 280 ? -19.459 0.067 55.406 1.00 87.88 280 ALA A CA 1
ATOM 2217 C C . ALA A 1 280 ? -18.985 0.278 56.859 1.00 87.88 280 ALA A C 1
ATOM 2219 O O . ALA A 1 280 ? -19.465 1.182 57.545 1.00 87.88 280 ALA A O 1
ATOM 2220 N N . ALA A 1 281 ? -18.029 -0.527 57.338 1.00 85.81 281 ALA A N 1
ATOM 2221 C CA . ALA A 1 281 ? -17.397 -0.355 58.647 1.00 85.81 281 ALA A CA 1
ATOM 2222 C C . ALA A 1 281 ? -16.521 0.906 58.715 1.00 85.81 281 ALA A C 1
ATOM 2224 O O . ALA A 1 281 ? -16.382 1.490 59.786 1.00 85.81 281 ALA A O 1
ATOM 2225 N N . ALA A 1 282 ? -15.977 1.347 57.578 1.00 84.25 282 ALA A N 1
ATOM 2226 C CA . ALA A 1 282 ? -15.274 2.619 57.432 1.00 84.25 282 ALA A CA 1
ATOM 2227 C C . ALA A 1 282 ? -16.219 3.831 57.264 1.00 84.25 282 ALA A C 1
ATOM 2229 O O . ALA A 1 282 ? -15.747 4.927 56.969 1.00 84.25 282 ALA A O 1
ATOM 2230 N N . ASP A 1 283 ? -17.536 3.639 57.431 1.00 82.25 283 ASP A N 1
ATOM 2231 C CA . ASP A 1 283 ? -18.585 4.654 57.268 1.00 82.25 283 ASP A CA 1
ATOM 2232 C C . ASP A 1 283 ? -18.563 5.366 55.898 1.00 82.25 283 ASP A C 1
ATOM 2234 O O . ASP A 1 283 ? -18.998 6.512 55.765 1.00 82.25 283 ASP A O 1
ATOM 2238 N N . LEU A 1 284 ? -18.104 4.668 54.851 1.00 84.75 284 LEU A N 1
ATOM 2239 C CA . LEU A 1 284 ? -18.078 5.203 53.492 1.00 84.75 284 LEU A CA 1
ATOM 2240 C C . LEU A 1 284 ? -19.460 5.157 52.854 1.00 84.75 284 LEU A C 1
ATOM 2242 O O . LEU A 1 284 ? -20.020 4.096 52.577 1.00 84.75 284 LEU A O 1
ATOM 2246 N N . THR A 1 285 ? -19.973 6.336 52.529 1.00 83.81 285 THR A N 1
ATOM 2247 C CA . THR A 1 285 ? -21.244 6.471 51.820 1.00 83.81 285 THR A CA 1
ATOM 2248 C C . THR A 1 285 ? -21.175 5.828 50.423 1.00 83.81 285 THR A C 1
ATOM 2250 O O . THR A 1 285 ? -20.106 5.803 49.805 1.00 83.81 285 THR A O 1
ATOM 2253 N N . PRO A 1 286 ? -22.303 5.349 49.862 1.00 84.81 286 PRO A N 1
ATOM 2254 C CA . PRO A 1 286 ? -22.326 4.775 48.514 1.00 84.81 286 PRO A CA 1
ATOM 2255 C C . PRO A 1 286 ? -21.661 5.653 47.428 1.00 84.81 286 PRO A C 1
ATOM 2257 O O . PRO A 1 286 ? -20.906 5.109 46.621 1.00 84.81 286 PRO A O 1
ATOM 2260 N N . PRO A 1 287 ? -21.837 6.996 47.413 1.00 80.06 287 PRO A N 1
ATOM 2261 C CA . PRO A 1 287 ? -21.119 7.868 46.481 1.00 80.06 287 PRO A CA 1
ATOM 2262 C C . PRO A 1 287 ? -19.595 7.837 46.659 1.00 80.06 287 PRO A C 1
ATOM 2264 O O . PRO A 1 287 ? -18.875 7.780 45.666 1.00 80.06 287 PRO A O 1
ATOM 2267 N N . GLN A 1 288 ? -19.100 7.818 47.901 1.00 83.94 288 GLN A N 1
ATOM 2268 C CA . GLN A 1 288 ? -17.661 7.737 48.187 1.00 83.94 288 GLN A CA 1
ATOM 2269 C C . GLN A 1 288 ? -17.071 6.394 47.746 1.00 83.94 288 GLN A C 1
ATOM 2271 O O . GLN A 1 288 ? -15.954 6.342 47.236 1.00 83.94 288 GLN A O 1
ATOM 2276 N N . VAL A 1 289 ? -17.828 5.303 47.892 1.00 89.00 289 VAL A N 1
ATOM 2277 C CA . VAL A 1 289 ? -17.407 3.980 47.411 1.00 89.00 289 VAL A CA 1
ATOM 2278 C C . VAL A 1 289 ? -17.354 3.930 45.886 1.00 89.00 289 VAL A C 1
ATOM 2280 O O . VAL A 1 289 ? -16.432 3.338 45.325 1.00 89.00 289 VAL A O 1
ATOM 2283 N N . LEU A 1 290 ? -18.309 4.563 45.201 1.00 89.31 290 LEU A N 1
ATOM 2284 C CA . LEU A 1 290 ? -18.295 4.641 43.743 1.00 89.31 290 LEU A CA 1
ATOM 2285 C C . LEU A 1 290 ? -17.121 5.490 43.233 1.00 89.31 290 LEU A C 1
ATOM 2287 O O . LEU A 1 290 ? -16.450 5.103 42.279 1.00 89.31 290 LEU A O 1
ATOM 2291 N N . GLU A 1 291 ? -16.827 6.611 43.890 1.00 87.31 291 GLU A N 1
ATOM 2292 C CA . GLU A 1 291 ? -15.664 7.441 43.569 1.00 87.31 291 GLU A CA 1
ATOM 2293 C C . GLU A 1 291 ? -14.348 6.675 43.768 1.00 87.31 291 GLU A C 1
ATOM 2295 O O . GLU A 1 291 ? -13.483 6.672 42.889 1.00 87.31 291 GLU A O 1
ATOM 2300 N N . PHE A 1 292 ? -14.232 5.933 44.871 1.00 89.19 292 PHE A N 1
ATOM 2301 C CA . PHE A 1 292 ? -13.120 5.020 45.120 1.00 89.19 292 PHE A CA 1
ATOM 2302 C C . PHE A 1 292 ? -12.991 3.934 44.034 1.00 89.19 292 PHE A C 1
ATOM 2304 O O . PHE A 1 292 ? -11.895 3.709 43.516 1.00 89.19 292 PHE A O 1
ATOM 2311 N N . HIS A 1 293 ? -14.100 3.306 43.625 1.00 91.81 293 HIS A N 1
ATOM 2312 C CA . HIS A 1 293 ? -14.111 2.330 42.532 1.00 91.81 293 HIS A CA 1
ATOM 2313 C C . HIS A 1 293 ? -13.556 2.929 41.234 1.00 91.81 293 HIS A C 1
ATOM 2315 O O . HIS A 1 293 ? -12.683 2.332 40.599 1.00 91.81 293 HIS A O 1
ATOM 2321 N N . LEU A 1 294 ? -14.015 4.127 40.862 1.00 91.56 294 LEU A N 1
ATOM 2322 C CA . LEU A 1 294 ? -13.581 4.805 39.641 1.00 91.56 294 LEU A CA 1
ATOM 2323 C C . LEU A 1 294 ? -12.080 5.121 39.657 1.00 91.56 294 LEU A C 1
ATOM 2325 O O . LEU A 1 294 ? -11.414 4.931 38.638 1.00 91.56 294 LEU A O 1
ATOM 2329 N N . GLN A 1 295 ? -11.525 5.519 40.805 1.00 89.56 295 GLN A N 1
ATOM 2330 C CA . GLN A 1 295 ? -10.079 5.723 40.953 1.00 89.56 295 GLN A CA 1
ATOM 2331 C C . GLN A 1 295 ? -9.294 4.428 40.688 1.00 89.56 295 GLN A C 1
ATOM 2333 O O . GLN A 1 295 ? -8.289 4.441 39.973 1.00 89.56 295 GLN A O 1
ATOM 2338 N N . CYS A 1 296 ? -9.762 3.290 41.208 1.00 88.75 296 CYS A N 1
ATOM 2339 C CA . CYS A 1 296 ? -9.129 1.993 40.961 1.00 88.75 296 CYS A CA 1
ATOM 2340 C C . CYS A 1 296 ? -9.247 1.552 39.493 1.00 88.75 296 CYS A C 1
ATOM 2342 O O . CYS A 1 296 ? -8.284 1.036 38.925 1.00 88.75 296 CYS A O 1
ATOM 2344 N N . VAL A 1 297 ? -10.392 1.790 38.850 1.00 91.56 297 VAL A N 1
ATOM 2345 C CA . VAL A 1 297 ? -10.602 1.491 37.425 1.00 91.56 297 VAL A CA 1
ATOM 2346 C C . VAL A 1 297 ? -9.682 2.330 36.539 1.00 91.56 297 VAL A C 1
ATOM 2348 O O . VAL A 1 297 ? -9.083 1.803 35.599 1.00 91.56 297 VAL A O 1
ATOM 2351 N N . GLU A 1 298 ? -9.503 3.613 36.856 1.00 88.88 298 GLU A N 1
ATOM 2352 C CA . GLU A 1 298 ? -8.608 4.499 36.111 1.00 88.88 298 GLU A CA 1
ATOM 2353 C C . GLU A 1 298 ? -7.160 3.989 36.130 1.00 88.88 298 GLU A C 1
ATOM 2355 O O . GLU A 1 298 ? -6.477 4.006 35.103 1.00 88.88 298 GLU A O 1
ATOM 2360 N N . LEU A 1 299 ? -6.697 3.473 37.273 1.00 86.31 299 LEU A N 1
ATOM 2361 C CA . LEU A 1 299 ? -5.364 2.880 37.400 1.00 86.31 299 LEU A CA 1
ATOM 2362 C C . LEU A 1 299 ? -5.188 1.628 36.534 1.00 86.31 299 LEU A C 1
ATOM 2364 O O . LEU A 1 299 ? -4.111 1.427 35.977 1.00 86.31 299 LEU A O 1
ATOM 2368 N N . ILE A 1 300 ? -6.233 0.812 36.381 1.00 87.12 300 ILE A N 1
ATOM 2369 C CA . ILE A 1 300 ? -6.184 -0.400 35.552 1.00 87.12 300 ILE A CA 1
ATOM 2370 C C . ILE A 1 300 ? -6.249 -0.059 34.063 1.00 87.12 300 ILE A C 1
ATOM 2372 O O . ILE A 1 300 ? -5.607 -0.721 33.250 1.00 87.12 300 ILE A O 1
ATOM 2376 N N . ILE A 1 301 ? -7.018 0.964 33.689 1.00 89.81 301 ILE A N 1
ATOM 2377 C CA . ILE A 1 301 ? -7.204 1.351 32.286 1.00 89.81 301 ILE A CA 1
ATOM 2378 C C . ILE A 1 301 ? -6.011 2.150 31.748 1.00 89.81 301 ILE A C 1
ATOM 2380 O O . ILE A 1 301 ? -5.753 2.118 30.539 1.00 89.81 301 ILE A O 1
ATOM 2384 N N . LYS A 1 302 ? -5.245 2.825 32.615 1.00 85.38 302 LYS A N 1
ATOM 2385 C CA . LYS A 1 302 ? -4.007 3.520 32.235 1.00 85.38 302 LYS A CA 1
ATOM 2386 C C . LYS A 1 302 ? -3.048 2.566 31.510 1.00 85.38 302 LYS A C 1
ATOM 2388 O O . LYS A 1 302 ? -2.480 1.653 32.096 1.00 85.38 302 LYS A O 1
ATOM 2393 N N . GLY A 1 303 ? -2.857 2.806 30.212 1.00 74.38 303 GLY A N 1
ATOM 2394 C CA . GLY A 1 303 ? -1.961 2.025 29.351 1.00 74.38 303 GLY A CA 1
ATOM 2395 C C . GLY A 1 303 ? -2.611 0.856 28.598 1.00 74.38 303 GLY A C 1
ATOM 2396 O O . GLY A 1 303 ? -1.913 0.174 27.849 1.00 74.38 303 GLY A O 1
ATOM 2397 N N . LEU A 1 304 ? -3.925 0.628 28.731 1.00 82.50 304 LEU A N 1
ATOM 2398 C CA . LEU A 1 304 ? -4.649 -0.384 27.952 1.00 82.50 304 LEU A CA 1
ATOM 2399 C C . LEU A 1 304 ? -5.121 0.147 26.587 1.00 82.50 304 LEU A C 1
ATOM 2401 O O . LEU A 1 304 ? -5.497 1.308 26.437 1.00 82.50 304 LEU A O 1
ATOM 2405 N N . GLY A 1 305 ? -5.141 -0.731 25.577 1.00 74.00 305 GLY A N 1
ATOM 2406 C CA . GLY A 1 305 ? -5.723 -0.434 24.262 1.00 74.00 305 GLY A CA 1
ATOM 2407 C C . GLY A 1 305 ? -7.259 -0.505 24.255 1.00 74.00 305 GLY A C 1
ATOM 2408 O O . GLY A 1 305 ? -7.852 -1.257 25.024 1.00 74.00 305 GLY A O 1
ATOM 2409 N N . ASN A 1 306 ? -7.912 0.209 23.327 1.00 71.44 306 ASN A N 1
ATOM 2410 C CA . ASN A 1 306 ? -9.370 0.457 23.303 1.00 71.44 306 ASN A CA 1
ATOM 2411 C C . ASN A 1 306 ? -10.277 -0.769 23.523 1.00 71.44 306 ASN A C 1
ATOM 2413 O O . ASN A 1 306 ? -11.282 -0.679 24.228 1.00 71.44 306 ASN A O 1
ATOM 2417 N N . ARG A 1 307 ? -9.951 -1.922 22.922 1.00 73.50 307 ARG A N 1
ATOM 2418 C CA . ARG A 1 307 ? -1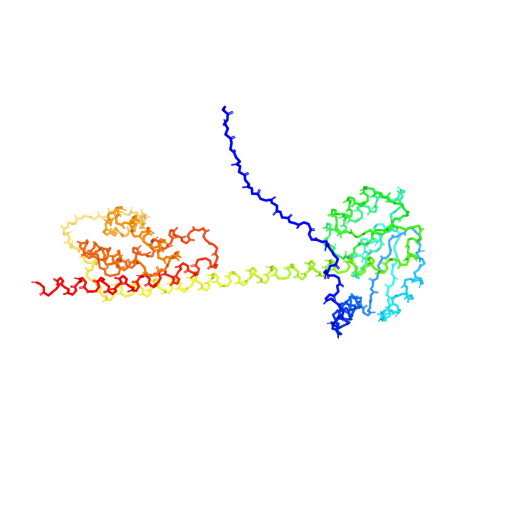0.745 -3.155 23.082 1.00 73.50 307 ARG A CA 1
ATOM 2419 C C . ARG A 1 307 ? -10.677 -3.683 24.514 1.00 73.50 307 ARG A C 1
ATOM 2421 O O . ARG A 1 307 ? -11.694 -4.111 25.055 1.00 73.50 307 ARG A O 1
ATOM 2428 N N . SER A 1 308 ? -9.490 -3.634 25.108 1.00 83.88 308 SER A N 1
ATOM 2429 C CA . SER A 1 308 ? -9.254 -4.056 26.483 1.00 83.88 308 SER A CA 1
ATOM 2430 C C . SER A 1 308 ? -9.916 -3.078 27.448 1.00 83.88 308 SER A C 1
ATOM 2432 O O . SER A 1 308 ? -10.668 -3.522 28.304 1.00 83.88 308 SER A O 1
ATOM 2434 N N . SER A 1 309 ? -9.770 -1.764 27.242 1.00 87.94 309 SER A N 1
ATOM 2435 C CA . SER A 1 309 ? -10.381 -0.736 28.101 1.00 87.94 309 SER A CA 1
ATOM 2436 C C . SER A 1 309 ? -11.907 -0.840 28.156 1.00 87.94 309 SER A C 1
ATOM 2438 O O . SER A 1 309 ? -12.488 -0.759 29.234 1.00 87.94 309 SER A O 1
ATOM 2440 N N . ARG A 1 310 ? -12.571 -1.102 27.019 1.00 85.94 310 ARG A N 1
ATOM 2441 C CA . ARG A 1 310 ? -14.029 -1.317 26.983 1.00 85.94 310 ARG A CA 1
ATOM 2442 C C . ARG A 1 310 ? -14.447 -2.580 27.742 1.00 85.94 310 ARG A C 1
ATOM 2444 O O . ARG A 1 310 ? -15.471 -2.574 28.418 1.00 85.94 310 ARG A O 1
ATOM 2451 N N . HIS A 1 311 ? -13.671 -3.658 27.620 1.00 87.62 311 HIS A N 1
ATOM 2452 C CA . HIS A 1 311 ? -13.940 -4.895 28.351 1.00 87.62 311 HIS A CA 1
ATOM 2453 C C . HIS A 1 311 ? -13.769 -4.707 29.862 1.00 87.62 311 HIS A C 1
ATOM 2455 O O . HIS A 1 311 ? -14.630 -5.141 30.622 1.00 87.62 311 HIS A O 1
ATOM 2461 N N . VAL A 1 312 ? -12.700 -4.016 30.278 1.00 90.81 312 VAL A N 1
ATOM 2462 C CA . VAL A 1 312 ? -12.454 -3.669 31.682 1.00 90.81 312 VAL A CA 1
ATOM 2463 C C . VAL A 1 312 ? -13.592 -2.815 32.233 1.00 90.81 312 VAL A C 1
ATOM 2465 O O . VAL A 1 312 ? -14.150 -3.197 33.253 1.00 90.81 312 VAL A O 1
ATOM 2468 N N . MET A 1 313 ? -13.995 -1.740 31.542 1.00 89.69 313 MET A N 1
ATOM 2469 C CA . MET A 1 313 ? -15.114 -0.885 31.972 1.00 89.69 313 MET A CA 1
ATOM 2470 C C . MET A 1 313 ? -16.402 -1.686 32.174 1.00 89.69 313 MET A C 1
ATOM 2472 O O . MET A 1 313 ? -16.962 -1.683 33.259 1.00 89.69 313 MET A O 1
ATOM 2476 N N . SER A 1 314 ? -16.816 -2.477 31.178 1.00 90.19 314 SER A N 1
ATOM 2477 C CA . SER A 1 314 ? -18.054 -3.262 31.285 1.00 90.19 314 SER A CA 1
ATOM 2478 C C . SER A 1 314 ? -18.036 -4.270 32.441 1.00 90.19 314 SER A C 1
ATOM 2480 O O . SER A 1 314 ? -19.093 -4.590 32.980 1.00 90.19 314 SER A O 1
ATOM 2482 N N . ARG A 1 315 ? -16.867 -4.812 32.801 1.00 92.19 315 ARG A N 1
ATOM 2483 C CA . ARG A 1 315 ? -16.717 -5.721 33.947 1.00 92.19 315 ARG A CA 1
ATOM 2484 C C . ARG A 1 315 ? -16.663 -4.966 35.272 1.00 92.19 315 ARG A C 1
ATOM 2486 O O . ARG A 1 315 ? -17.252 -5.429 36.241 1.00 92.19 315 ARG A O 1
ATOM 2493 N N . ALA A 1 316 ? -15.986 -3.827 35.298 1.00 93.12 316 ALA A N 1
ATOM 2494 C CA . ALA A 1 316 ? -15.910 -2.951 36.454 1.00 93.12 316 ALA A CA 1
ATOM 2495 C C . ALA A 1 316 ? -17.297 -2.419 36.844 1.00 93.12 316 ALA A C 1
ATOM 2497 O O . ALA A 1 316 ? -17.657 -2.501 38.013 1.00 93.12 316 ALA A O 1
ATOM 2498 N N . ASP A 1 317 ? -18.111 -2.009 35.868 1.00 92.62 317 ASP A N 1
ATOM 2499 C CA . ASP A 1 317 ? -19.484 -1.542 36.095 1.00 92.62 317 ASP A CA 1
ATOM 2500 C C . ASP A 1 317 ? -20.357 -2.621 36.757 1.00 92.62 317 ASP A C 1
ATOM 2502 O O . ASP A 1 317 ? -21.139 -2.337 37.663 1.00 92.62 317 ASP A O 1
ATOM 2506 N N . LEU A 1 318 ? -20.204 -3.885 36.340 1.00 92.75 318 LEU A N 1
ATOM 2507 C CA . LEU A 1 318 ? -20.909 -5.012 36.960 1.00 92.75 318 LEU A CA 1
ATOM 2508 C C . LEU A 1 318 ? -20.461 -5.235 38.408 1.00 92.75 318 LEU A C 1
ATOM 2510 O O . LEU A 1 318 ? -21.311 -5.418 39.277 1.00 92.75 318 LEU A O 1
ATOM 2514 N N . LEU A 1 319 ? -19.152 -5.161 38.671 1.00 93.00 319 LEU A N 1
ATOM 2515 C CA . LEU A 1 319 ? -18.624 -5.241 40.031 1.00 93.00 319 LEU A CA 1
ATOM 2516 C C . LEU A 1 319 ? -19.151 -4.091 40.896 1.00 93.00 319 LEU A C 1
ATOM 2518 O O . LEU A 1 319 ? -19.517 -4.321 42.042 1.00 93.00 319 LEU A O 1
ATOM 2522 N N . ALA A 1 320 ? -19.214 -2.868 40.363 1.00 92.62 320 ALA A N 1
ATOM 2523 C CA . ALA A 1 320 ? -19.745 -1.716 41.083 1.00 92.62 320 ALA A CA 1
ATOM 2524 C C . ALA A 1 320 ? -21.214 -1.923 41.468 1.00 92.62 320 ALA A C 1
ATOM 2526 O O . ALA A 1 320 ? -21.584 -1.672 42.611 1.00 92.62 320 ALA A O 1
ATOM 2527 N N . LEU A 1 321 ? -22.043 -2.435 40.553 1.00 91.62 321 LEU A N 1
ATOM 2528 C CA . LEU A 1 321 ? -23.441 -2.760 40.848 1.00 91.62 321 LEU A CA 1
ATOM 2529 C C . LEU A 1 321 ? -23.564 -3.820 41.947 1.00 91.62 321 LEU A C 1
ATOM 2531 O O . LEU A 1 321 ? -24.336 -3.640 42.886 1.00 91.62 321 LEU A O 1
ATOM 2535 N N . GLU A 1 322 ? -22.789 -4.899 41.857 1.00 91.69 322 GLU A N 1
ATOM 2536 C CA . GLU A 1 322 ? -22.780 -5.978 42.851 1.00 91.69 322 GLU A CA 1
ATOM 2537 C C . GLU A 1 322 ? -22.310 -5.469 44.226 1.00 91.69 322 GLU A C 1
ATOM 2539 O O . GLU A 1 322 ? -22.933 -5.749 45.252 1.00 91.69 322 GLU A O 1
ATOM 2544 N N . MET A 1 323 ? -21.284 -4.614 44.233 1.00 91.44 323 MET A N 1
ATOM 2545 C CA . MET A 1 323 ? -20.781 -3.926 45.421 1.00 91.44 323 MET A CA 1
ATOM 2546 C C . MET A 1 323 ? -21.851 -3.044 46.066 1.00 91.44 323 MET A C 1
ATOM 2548 O O . MET A 1 323 ? -22.043 -3.090 47.278 1.00 91.44 323 MET A O 1
ATOM 2552 N N . MET A 1 324 ? -22.570 -2.249 45.267 1.00 92.50 324 MET A N 1
ATOM 2553 C CA . MET A 1 324 ? -23.611 -1.343 45.762 1.00 92.50 324 MET A CA 1
ATOM 2554 C C . MET A 1 324 ? -24.790 -2.099 46.383 1.00 92.50 324 MET A C 1
ATOM 2556 O O . MET A 1 324 ? -25.350 -1.634 47.377 1.00 92.50 324 MET A O 1
ATOM 2560 N N . VAL A 1 325 ? -25.149 -3.268 45.840 1.00 91.50 325 VAL A N 1
ATOM 2561 C CA . VAL A 1 325 ? -26.190 -4.133 46.420 1.00 91.50 325 VAL A CA 1
ATOM 2562 C C . VAL A 1 325 ? -25.785 -4.587 47.822 1.00 91.50 325 VAL A C 1
ATOM 2564 O O . VAL A 1 325 ? -26.538 -4.369 48.771 1.00 91.50 325 VAL A O 1
ATOM 2567 N N . HIS A 1 326 ? -24.582 -5.142 47.977 1.00 90.81 326 HIS A N 1
ATOM 2568 C CA . HIS A 1 326 ? -24.108 -5.622 49.278 1.00 90.81 326 HIS A CA 1
ATOM 2569 C C . HIS A 1 326 ? -23.876 -4.492 50.280 1.00 90.81 326 HIS A C 1
ATOM 2571 O O . HIS A 1 326 ? -24.225 -4.624 51.452 1.00 90.81 326 HIS A O 1
ATOM 2577 N N . LEU A 1 327 ? -23.386 -3.340 49.822 1.00 90.31 327 LEU A N 1
ATOM 2578 C CA . LEU A 1 327 ? -23.245 -2.157 50.663 1.00 90.31 327 LEU A CA 1
ATOM 2579 C C . LEU A 1 327 ? -24.607 -1.696 51.212 1.00 90.31 327 LEU A C 1
ATOM 2581 O O . LEU A 1 327 ? -24.731 -1.395 52.399 1.00 90.31 327 LEU A O 1
ATOM 2585 N N . GLY A 1 328 ? -25.651 -1.706 50.376 1.00 86.19 328 GLY A N 1
ATOM 2586 C CA . GLY A 1 328 ? -27.023 -1.414 50.794 1.00 86.19 328 GLY A CA 1
ATOM 2587 C C . GLY A 1 328 ? -27.550 -2.389 51.853 1.00 86.19 328 GLY A C 1
ATOM 2588 O O . GLY A 1 328 ? -28.163 -1.957 52.830 1.00 86.19 328 GLY A O 1
ATOM 2589 N N . GLU A 1 329 ? -27.268 -3.687 51.711 1.00 89.19 329 GLU A N 1
ATOM 2590 C CA . GLU A 1 329 ? -27.614 -4.707 52.712 1.00 89.19 329 GLU A CA 1
ATOM 2591 C C . GLU A 1 329 ? -26.892 -4.471 54.050 1.00 89.19 329 GLU A C 1
ATOM 2593 O O . GLU A 1 329 ? -27.506 -4.594 55.113 1.00 89.19 329 GLU A O 1
ATOM 2598 N N . CYS A 1 330 ? -25.608 -4.095 54.021 1.00 88.19 330 CYS A N 1
ATOM 2599 C CA . CYS A 1 330 ? -24.834 -3.756 55.219 1.00 88.19 330 CYS A CA 1
ATOM 2600 C C . CYS A 1 330 ? -25.426 -2.546 55.957 1.00 88.19 330 CYS A C 1
ATOM 2602 O O . CYS A 1 330 ? -25.599 -2.589 57.177 1.00 88.19 330 CYS A O 1
ATOM 2604 N N . TYR A 1 331 ? -25.798 -1.490 55.228 1.00 85.81 331 TYR A N 1
ATOM 2605 C CA . TYR A 1 331 ? -26.421 -0.305 55.822 1.00 85.81 331 TYR A CA 1
ATOM 2606 C C . TYR A 1 331 ? -27.825 -0.577 56.374 1.00 85.81 331 TYR A C 1
ATOM 2608 O O . TYR A 1 331 ? -28.161 -0.063 57.440 1.00 85.81 331 TYR A O 1
ATOM 2616 N N . GLN A 1 332 ? -28.629 -1.417 55.711 1.00 84.31 332 GLN A N 1
ATOM 2617 C CA . GLN A 1 332 ? -29.937 -1.829 56.235 1.00 84.31 332 GLN A CA 1
ATOM 2618 C C . GLN A 1 332 ? -29.814 -2.624 57.537 1.00 84.31 332 GLN A C 1
ATOM 2620 O O . GLN A 1 332 ? -30.564 -2.366 58.475 1.00 84.31 332 GLN A O 1
ATOM 2625 N N . LYS A 1 333 ? -28.851 -3.553 57.628 1.00 83.38 333 LYS A N 1
ATOM 2626 C CA . LYS A 1 333 ? -28.583 -4.299 58.869 1.00 83.38 333 LYS A CA 1
ATOM 2627 C C . LYS A 1 333 ? -28.175 -3.362 60.009 1.00 83.38 333 LYS A C 1
ATOM 2629 O O . LYS A 1 333 ? -28.718 -3.476 61.098 1.00 83.38 333 LYS A O 1
ATOM 2634 N N . LYS A 1 334 ? -27.306 -2.381 59.737 1.00 75.62 334 LYS A N 1
ATOM 2635 C CA . LYS A 1 334 ? -26.834 -1.390 60.725 1.00 75.62 334 LYS A CA 1
ATOM 2636 C C . LYS A 1 334 ? -27.933 -0.435 61.223 1.00 75.62 334 LYS A C 1
ATOM 2638 O O . LYS A 1 334 ? -27.787 0.129 62.296 1.00 75.62 334 LYS A O 1
ATOM 2643 N N . GLN A 1 335 ? -29.006 -0.229 60.453 1.00 68.62 335 GLN A N 1
ATOM 2644 C CA . GLN A 1 335 ? -30.172 0.571 60.865 1.00 68.62 335 GLN A CA 1
ATOM 2645 C C . GLN A 1 335 ? -31.261 -0.249 61.581 1.00 68.62 335 GLN A C 1
ATOM 2647 O O . GLN A 1 335 ? -32.182 0.340 62.147 1.00 68.62 335 GLN A O 1
ATOM 2652 N N . GLY A 1 336 ? -31.199 -1.582 61.501 1.00 56.00 336 GLY A N 1
ATOM 2653 C CA . GLY A 1 336 ? -32.158 -2.499 62.122 1.00 56.00 336 GLY A CA 1
ATOM 2654 C C . GLY A 1 336 ? -31.757 -3.021 63.508 1.00 56.00 336 GLY A C 1
ATOM 2655 O O . GLY A 1 336 ? -32.617 -3.599 64.175 1.00 56.00 336 GLY A O 1
ATOM 2656 N N . ASP A 1 337 ? -30.501 -2.815 63.915 1.00 47.25 337 ASP A N 1
ATOM 2657 C CA . ASP A 1 337 ? -29.956 -3.063 65.264 1.00 47.25 337 ASP A CA 1
ATOM 2658 C C . ASP A 1 337 ? -30.000 -1.792 66.135 1.00 47.25 337 ASP A C 1
ATOM 2660 O O . ASP A 1 337 ? -30.270 -1.913 67.354 1.00 47.25 337 ASP A O 1
#

Foldseek 3Di:
DDDDDDDDDDDDDDDPPPPPPVPPDDPPPVVVVVVVVVVLLPLAALAAEEEEEAQDDDDQPLVVVVCVVSPNHHYHYHYDRALVVVVVDVVVDDHQEYEYEADPVCNVRSLVSLVVCVVVVNLHAYEYEAQDDDVVVVVSCVVSVHHYDHHVSTSNDPCVVVRSSVSSVVSVVVVVVVVVVVVVVVVVVVVVVVVVVVVVVVVVVLVVVCCVVCVPPPDDPPDDDDDDDDDDPDDDPDDDPQLPDDPVLLVLVLVLLVCCLVPNDPPCLVVLLVSLLVCVVSVHDLSNVVVSLVVSLVVVLVPDDPVSNVSSVVSSVVSSVSSSVSNVVNVVVVVVD

InterPro domains:
  IPR011006 CheY-like superfamily [SSF52172] (47-201)
  IPR017944 KaiA/RbsU helical domain superfamily [G3DSA:1.10.1240.30] (223-336)

Sequence (337 aa):
MSVKHDQHNLIDTEPFAELTQRQAGSASSDSVDQQAESALQQLIPSGFKVLFISEKRPVWVGLALRLDAIGCSEPRFEWVSTAEEALTQLRNDSYDCLLIEVDAVLKQSRLELLNAIRISGCHEPVVLLLSVPDDQVTLAACENQAEILVSSTLWESPALLSVMRRALLIQQLSEENHQLQVEKHRRLIRERDEAERLLNQQRSMVEELQSLVYPDAFCEPQSDSAQAVTSDLRESDRPAELPQIPFEVRDYYHELLRTYVIMGAGSLKDEIVQIAELLAAADLTPPQVLEFHLQCVELIIKGLGNRSSRHVMSRADLLALEMMVHLGECYQKKQGD

pLDDT: mean 79.93, std 20.62, range [30.19, 97.62]

Solvent-accessible surface area (backbone atoms only — not comparable to full-atom values): 20057 Å² total; per-residue (Å²): 132,87,84,86,86,80,89,85,82,91,74,84,87,74,76,91,74,71,78,76,72,78,74,82,78,67,102,61,57,67,62,56,54,52,50,53,51,50,53,64,50,63,70,61,53,44,67,38,30,36,40,37,39,30,83,60,89,77,72,54,65,68,47,51,54,54,38,44,76,62,66,30,57,68,66,41,82,47,78,31,59,47,64,68,54,44,55,56,45,61,72,76,46,89,56,67,32,37,40,37,58,46,46,90,88,48,36,68,62,50,52,52,40,53,51,50,41,50,75,72,70,53,73,59,27,32,36,41,31,19,64,62,90,53,70,69,61,50,52,53,24,62,77,66,71,35,40,79,46,75,32,83,59,45,72,62,33,84,60,47,65,61,52,51,51,50,30,45,50,54,43,52,52,50,52,52,50,51,51,52,52,53,52,52,52,53,49,53,51,51,55,47,56,50,51,53,50,51,51,53,50,53,51,52,52,49,53,52,49,46,54,71,76,46,67,67,83,78,63,72,82,84,75,91,73,91,83,83,88,80,91,79,97,81,85,90,84,73,78,80,82,66,81,82,71,53,70,69,60,52,53,51,50,45,53,50,50,52,46,36,55,75,71,41,75,88,84,45,60,69,59,47,46,53,50,24,50,54,41,54,73,68,69,50,49,71,70,57,50,51,52,51,48,51,57,50,51,52,64,67,40,63,89,52,55,72,74,54,36,54,52,43,49,62,41,48,55,52,50,49,54,55,36,52,54,45,33,50,53,53,54,50,53,67,73,74,111

Secondary structure (DSSP, 8-state):
---------------TTSTTSS-S--TTSHHHHHHHHHHHHTTS-TT-EEEEE-SS----HHHHHHHHTTT--S-EEEEESSHHHHHHHHHH---SEEEEE--TTTHHHHHHHHHHHHHTT----EEEEESS--HHHHHHHHHTT-EEEE-TTGGG-TTHHHHHHHHHHHHHHHHHHHHHHHHHHHHHHHHHHHHHHHHHHHHHHHHHHHHHH-GGGG----------------------------HHHHHHHHHHHHHHHHH-GGG-HHHHHHHHHHHHHTT--HHHHHHHHHHHHHHHHTT--HHHHHHHHHHHHHHHHHHHHHHHHHHHHHHH-

Nearest PDB structures (foldseek):
  4dad-assembly1_A-2  TM=6.883E-01  e=1.043E-03  Burkholderia pseudomallei
  4lda-assembly7_G  TM=7.383E-01  e=2.388E-02  Pseudomonas aeruginosa PAO1
  3kyj-assembly1_B  TM=6.295E-01  e=3.914E-02  Cereibacter sphaeroides
  4lda-assembly8_H  TM=7.186E-01  e=1.545E-01  Pseudomonas aeruginosa PAO1
  7tes-assembly1_D  TM=4.847E-01  e=8.026E-01  Rattus norvegicus

Mean predicted aligned error: 18.6 Å

Radius of gyration: 36.88 Å; Cα contacts (8 Å, |Δi|>4): 274; chains: 1; bounding box: 58×95×97 Å